Protein AF-0000000084805917 (afdb_homodimer)

Organism: Rhodopseudomonas palustris (strain HaA2) (NCBI:txid316058)

Secondary structure (DSSP, 8-state):
-EEEEEEEEE-S--GGGG-HHHHHHHHHHHHHTTTPPEEEEEEEE-SSS-EEEEEEETTEEEEEEEEGGGTEEEEEEEE--TTS-HHHHHHHHHHHH-TTS-EEEEEEEEE-SS--/-EEEEEEEEE-S--GGGG-HHHHHHHHHHHHHTTTPPEEEEEEEE-SSS-EEEEEEETTEEEEEEEEGGGTEEEEEEEE--TTS-HHHHHHHHHHHH-TTS-EEEEEEEEE-SS--

InterPro domains:
  IPR003826 S-adenosylmethionine decarboxylase family, prokaryotic [PF02675] (5-110)
  IPR003826 S-adenosylmethionine decarboxylase family, prokaryotic [PTHR33866] (2-100)
  IPR016067 S-adenosylmethionine decarboxylase, core [SSF56276] (5-110)

Solvent-accessible surface area (backbone atoms only — not comparable to full-atom values): 12130 Å² total; per-residue (Å²): 88,81,35,59,36,37,41,30,42,36,22,53,31,46,79,51,63,70,35,63,69,57,44,50,49,34,51,51,53,16,41,46,74,55,70,53,48,77,75,48,71,51,75,45,76,45,86,94,64,30,35,39,38,38,40,35,32,80,43,49,35,36,39,39,38,32,40,62,95,32,21,25,36,40,41,36,41,37,53,76,45,85,87,44,54,64,66,54,32,52,50,42,34,34,58,68,40,19,66,86,33,56,74,49,75,46,80,41,79,42,78,54,45,58,60,135,89,78,34,59,36,38,41,29,43,35,21,52,31,45,79,51,64,71,35,64,70,57,44,51,50,35,49,50,52,17,41,47,73,55,67,51,48,77,76,48,71,51,75,46,77,44,87,94,63,31,35,38,40,38,40,36,33,80,41,50,36,38,38,39,38,34,39,63,95,31,22,25,36,40,41,37,43,37,53,73,46,87,86,44,55,64,65,55,31,52,49,42,34,34,57,68,42,19,65,86,33,55,73,49,76,44,79,42,80,41,79,53,45,58,60,135

Nearest PDB structures (foldseek):
  1tlu-assembly1_B  TM=8.844E-01  e=1.000E-10  Thermotoga maritima
  1tmi-assembly1_B  TM=8.854E-01  e=1.143E-09  Thermotoga maritima
  2iii-assembly1_A-2  TM=8.662E-01  e=5.915E-09  Aquifex aeolicus VF5
  4kr1-assembly1_A  TM=5.095E-01  e=7.693E-02  Saccharomyces cerevisiae S288C
  1cqn-assembly2_B  TM=3.617E-01  e=1.597E-01  Thermus thermophilus

Structure (mmCIF, N/CA/C/O backbone):
data_AF-0000000084805917-model_v1
#
loop_
_entity.id
_entity.type
_entity.pdbx_description
1 polymer 'S-adenosylmethionine decarboxylase-like'
#
loop_
_atom_site.group_PDB
_atom_site.id
_atom_site.type_symbol
_atom_site.label_atom_id
_atom_site.label_alt_id
_atom_site.label_comp_id
_atom_site.label_asym_id
_atom_site.label_entity_id
_atom_site.label_seq_id
_atom_site.pdbx_PDB_ins_code
_atom_site.Cartn_x
_atom_site.Cartn_y
_atom_site.Cartn_z
_atom_site.occupancy
_atom_site.B_iso_or_equiv
_atom_site.auth_seq_id
_atom_site.auth_comp_id
_atom_site.auth_asym_id
_atom_site.auth_atom_id
_atom_site.pdbx_PDB_model_num
ATOM 1 N N . MET A 1 1 ? -14.266 -9.016 -10.68 1 86.94 1 MET A N 1
ATOM 2 C CA . MET A 1 1 ? -14.734 -7.75 -10.117 1 86.94 1 MET A CA 1
ATOM 3 C C . MET A 1 1 ? -13.703 -6.645 -10.312 1 86.94 1 MET A C 1
ATOM 5 O O . MET A 1 1 ? -12.508 -6.922 -10.406 1 86.94 1 MET A O 1
ATOM 9 N N . LEU A 1 2 ? -14.188 -5.449 -10.406 1 90.69 2 LEU A N 1
ATOM 10 C CA . LEU A 1 2 ? -13.312 -4.289 -10.547 1 90.69 2 LEU A CA 1
ATOM 11 C C . LEU A 1 2 ? -13.297 -3.469 -9.258 1 90.69 2 LEU A C 1
ATOM 13 O O . LEU A 1 2 ? -14.352 -3.078 -8.75 1 90.69 2 LEU A O 1
ATOM 17 N N . MET A 1 3 ? -12.109 -3.34 -8.727 1 93.44 3 MET A N 1
ATOM 18 C CA . MET A 1 3 ? -11.945 -2.521 -7.531 1 93.44 3 MET A CA 1
ATOM 19 C C . MET A 1 3 ? -11.156 -1.251 -7.848 1 93.44 3 MET A C 1
ATOM 21 O O . MET A 1 3 ? -10.297 -1.251 -8.727 1 93.44 3 MET A O 1
ATOM 25 N N . THR A 1 4 ? -11.57 -0.223 -7.172 1 95.25 4 THR A N 1
ATOM 26 C CA . THR A 1 4 ? -10.797 1.008 -7.324 1 95.25 4 THR A CA 1
ATOM 27 C C . THR A 1 4 ? -9.742 1.123 -6.23 1 95.25 4 THR A C 1
ATOM 29 O O . THR A 1 4 ? -10.062 1.058 -5.043 1 95.25 4 THR A O 1
ATOM 32 N N . HIS A 1 5 ? -8.539 1.215 -6.602 1 98.19 5 HIS A N 1
ATOM 33 C CA . HIS A 1 5 ? -7.43 1.575 -5.727 1 98.19 5 HIS A CA 1
ATOM 34 C C . HIS A 1 5 ? -7.156 3.076 -5.773 1 98.19 5 HIS A C 1
ATOM 36 O O . HIS A 1 5 ? -6.68 3.594 -6.785 1 98.19 5 HIS A O 1
ATOM 42 N N . ALA A 1 6 ? -7.457 3.748 -4.691 1 98.44 6 ALA A N 1
ATOM 43 C CA . ALA A 1 6 ? -7.277 5.195 -4.656 1 98.44 6 ALA A CA 1
ATOM 44 C C . ALA A 1 6 ? -5.918 5.566 -4.078 1 98.44 6 ALA A C 1
ATOM 46 O O . ALA A 1 6 ? -5.566 5.137 -2.975 1 98.44 6 ALA A O 1
ATOM 47 N N . LEU A 1 7 ? -5.133 6.297 -4.797 1 98.75 7 LEU A N 1
ATOM 48 C CA . LEU A 1 7 ? -3.854 6.844 -4.355 1 98.75 7 LEU A CA 1
ATOM 49 C C . LEU A 1 7 ? -3.91 8.367 -4.277 1 98.75 7 LEU A C 1
ATOM 51 O O . LEU A 1 7 ? -4.07 9.039 -5.297 1 98.75 7 LEU A O 1
ATOM 55 N N . ALA A 1 8 ? -3.744 8.891 -3.084 1 98.75 8 ALA A N 1
ATOM 56 C CA . ALA A 1 8 ? -3.938 10.328 -2.914 1 98.75 8 ALA A CA 1
ATOM 57 C C . ALA A 1 8 ? -2.672 10.992 -2.379 1 98.75 8 ALA A C 1
ATOM 59 O O . ALA A 1 8 ? -1.941 10.406 -1.582 1 98.75 8 ALA A O 1
ATOM 60 N N . GLU A 1 9 ? -2.414 12.188 -2.844 1 98.69 9 GLU A N 1
ATOM 61 C CA . GLU A 1 9 ? -1.463 13.109 -2.238 1 98.69 9 GLU A CA 1
ATOM 62 C C . GLU A 1 9 ? -2.182 14.211 -1.458 1 98.69 9 GLU A C 1
ATOM 64 O O . GLU A 1 9 ? -3.025 14.922 -2.01 1 98.69 9 GLU A O 1
ATOM 69 N N . LEU A 1 10 ? -1.919 14.312 -0.199 1 98.75 10 LEU A N 1
ATOM 70 C CA . LEU A 1 10 ? -2.436 15.383 0.642 1 98.75 10 LEU A CA 1
ATOM 71 C C . LEU A 1 10 ? -1.337 16.375 0.988 1 98.75 10 LEU A C 1
ATOM 73 O O . LEU A 1 10 ? -0.318 16.016 1.576 1 98.75 10 LEU A O 1
ATOM 77 N N . TYR A 1 11 ? -1.565 17.594 0.677 1 98.44 11 TYR A N 1
ATOM 78 C CA . TYR A 1 11 ? -0.544 18.625 0.844 1 98.44 11 TYR A CA 1
ATOM 79 C C . TYR A 1 11 ? -0.887 19.547 2.006 1 98.44 11 TYR A C 1
ATOM 81 O O . TYR A 1 11 ? -2.023 19.562 2.486 1 98.44 11 TYR A O 1
ATOM 89 N N . ASP A 1 12 ? 0.123 20.297 2.441 1 98.25 12 ASP A N 1
ATOM 90 C CA . ASP A 1 12 ? 0.004 21.266 3.518 1 98.25 12 ASP A CA 1
ATOM 91 C C . ASP A 1 12 ? -0.557 20.625 4.785 1 98.25 12 ASP A C 1
ATOM 93 O O . ASP A 1 12 ? -1.477 21.172 5.406 1 98.25 12 ASP A O 1
ATOM 97 N N . CYS A 1 13 ? -0.045 19.5 5.062 1 98.38 13 CYS A N 1
ATOM 98 C CA . CYS A 1 13 ? -0.459 18.781 6.266 1 98.38 13 CYS A CA 1
ATOM 99 C C . CYS A 1 13 ? 0.072 19.484 7.516 1 98.38 13 CYS A C 1
ATOM 101 O O . CYS A 1 13 ? 1.095 20.156 7.465 1 98.38 13 CYS A O 1
ATOM 103 N N . LEU A 1 14 ? -0.623 19.281 8.578 1 98.19 14 LEU A N 1
ATOM 104 C CA . LEU A 1 14 ? -0.198 19.797 9.883 1 98.19 14 LEU A CA 1
ATOM 105 C C . LEU A 1 14 ? 0.986 19 10.422 1 98.19 14 LEU A C 1
ATOM 107 O O . LEU A 1 14 ? 1.232 17.875 9.984 1 98.19 14 LEU A O 1
ATOM 111 N N . PRO A 1 15 ? 1.713 19.516 11.438 1 97.44 15 PRO A N 1
ATOM 112 C CA . PRO A 1 15 ? 2.865 18.812 12.008 1 97.44 15 PRO A CA 1
ATOM 113 C C . PRO A 1 15 ? 2.488 17.469 12.617 1 97.44 15 PRO A C 1
ATOM 115 O O . PRO A 1 15 ? 3.363 16.625 12.867 1 97.44 15 PRO A O 1
ATOM 118 N N . VAL A 1 16 ? 1.295 17.188 12.719 1 97.38 16 VAL A N 1
ATOM 119 C CA . VAL A 1 16 ? 0.792 15.977 13.367 1 97.38 16 VAL A CA 1
ATOM 120 C C . VAL A 1 16 ? 1.145 14.758 12.523 1 97.38 16 VAL A C 1
ATOM 122 O O . VAL A 1 16 ? 1.182 13.633 13.031 1 97.38 16 VAL A O 1
ATOM 125 N N . ILE A 1 17 ? 1.514 14.953 11.266 1 97.81 17 ILE A N 1
ATOM 126 C CA . ILE A 1 17 ? 1.835 13.828 10.398 1 97.81 17 ILE A CA 1
ATOM 127 C C . ILE A 1 17 ? 3.16 13.203 10.836 1 97.81 17 ILE A C 1
ATOM 129 O O . ILE A 1 17 ? 3.539 12.133 10.352 1 97.81 17 ILE A O 1
ATOM 133 N N . GLU A 1 18 ? 3.807 13.828 11.828 1 97.06 18 GLU A N 1
ATOM 134 C CA . GLU A 1 18 ? 5.023 13.25 12.398 1 97.06 18 GLU A CA 1
ATOM 135 C C . GLU A 1 18 ? 4.727 12.5 13.688 1 97.06 18 GLU A C 1
ATOM 137 O O . GLU A 1 18 ? 5.613 11.859 14.258 1 97.06 18 GLU A O 1
ATOM 142 N N . ASP A 1 19 ? 3.586 12.609 14.141 1 97.56 19 ASP A N 1
ATOM 143 C CA . ASP A 1 19 ? 3.156 11.938 15.359 1 97.56 19 ASP A CA 1
ATOM 144 C C . ASP A 1 19 ? 2.49 10.602 15.047 1 97.56 19 ASP A C 1
ATOM 146 O O . ASP A 1 19 ? 1.335 10.562 14.617 1 97.56 19 ASP A O 1
ATOM 150 N N . GLU A 1 20 ? 3.174 9.531 15.273 1 97.44 20 GLU A N 1
ATOM 151 C CA . GLU A 1 20 ? 2.721 8.18 14.938 1 97.44 20 GLU A CA 1
ATOM 152 C C . GLU A 1 20 ? 1.346 7.898 15.531 1 97.44 20 GLU A C 1
ATOM 154 O O . GLU A 1 20 ? 0.439 7.445 14.828 1 97.44 20 GLU A O 1
ATOM 159 N N . ALA A 1 21 ? 1.232 8.1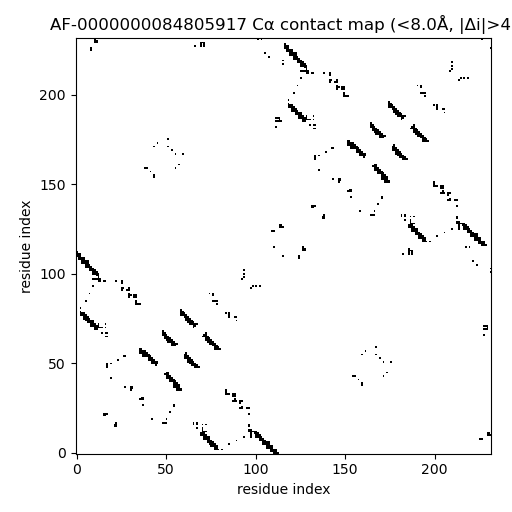8 16.828 1 97.31 21 ALA A N 1
ATOM 160 C CA . ALA A 1 21 ? -0.027 7.898 17.516 1 97.31 21 ALA A CA 1
ATOM 161 C C . ALA A 1 21 ? -1.179 8.68 16.891 1 97.31 21 ALA A C 1
ATOM 163 O O . ALA A 1 21 ? -2.27 8.141 16.688 1 97.31 21 ALA A O 1
ATOM 164 N N . ALA A 1 22 ? -0.916 9.938 16.578 1 97.19 22 ALA A N 1
ATOM 165 C CA . ALA A 1 22 ? -1.946 10.789 15.977 1 97.19 22 ALA A CA 1
ATOM 166 C C . ALA A 1 22 ? -2.328 10.281 14.586 1 97.19 22 ALA A C 1
ATOM 168 O O . ALA A 1 22 ? -3.508 10.266 14.227 1 97.19 22 ALA A O 1
ATOM 169 N N . LEU A 1 23 ? -1.382 9.945 13.805 1 97.44 23 LEU A N 1
ATOM 170 C CA . LEU A 1 23 ? -1.625 9.469 12.445 1 97.44 23 LEU A CA 1
ATOM 171 C C . LEU A 1 23 ? -2.398 8.156 12.461 1 97.44 23 LEU A C 1
ATOM 173 O O . LEU A 1 23 ? -3.322 7.965 11.664 1 97.44 23 LEU A O 1
ATOM 177 N N . VAL A 1 24 ? -2.023 7.25 13.352 1 97.88 24 VAL A N 1
ATOM 178 C CA . VAL A 1 24 ? -2.727 5.977 13.492 1 97.88 24 VAL A CA 1
ATOM 179 C C . VAL A 1 24 ? -4.18 6.23 13.891 1 97.88 24 VAL A C 1
ATOM 181 O O . VAL A 1 24 ? -5.098 5.617 13.344 1 97.88 24 VAL A O 1
ATOM 184 N N . ALA A 1 25 ? -4.332 7.117 14.797 1 98.06 25 ALA A N 1
ATOM 185 C CA . ALA A 1 25 ? -5.684 7.453 15.242 1 98.06 25 ALA A CA 1
ATOM 186 C C . ALA A 1 25 ? -6.516 8.008 14.094 1 98.06 25 ALA A C 1
ATOM 188 O O . ALA A 1 25 ? -7.688 7.648 13.938 1 98.06 25 ALA A O 1
ATOM 189 N N . ALA A 1 26 ? -5.926 8.875 13.297 1 98.19 26 ALA A N 1
ATOM 190 C CA . ALA A 1 26 ? -6.617 9.445 12.133 1 98.19 26 ALA A CA 1
ATOM 191 C C . ALA A 1 26 ? -7 8.359 11.141 1 98.19 26 ALA A C 1
ATOM 193 O O . ALA A 1 26 ? -8.125 8.344 10.625 1 98.19 26 ALA A O 1
ATOM 194 N N . ALA A 1 27 ? -6.098 7.48 10.867 1 98.38 27 ALA A N 1
ATOM 195 C CA . ALA A 1 27 ? -6.336 6.379 9.938 1 98.38 27 ALA A CA 1
ATOM 196 C C . ALA A 1 27 ? -7.445 5.465 10.445 1 98.38 27 ALA A C 1
ATOM 198 O O . ALA A 1 27 ? -8.344 5.082 9.688 1 98.38 27 ALA A O 1
ATOM 199 N N . ARG A 1 28 ? -7.367 5.121 11.742 1 98.5 28 ARG A N 1
ATOM 200 C CA . ARG A 1 28 ? -8.367 4.246 12.344 1 98.5 28 ARG A CA 1
ATOM 201 C C . ARG A 1 28 ? -9.758 4.867 12.266 1 98.5 28 ARG A C 1
ATOM 203 O O . ARG A 1 28 ? -10.727 4.203 11.883 1 98.5 28 ARG A O 1
ATOM 210 N N . ALA A 1 29 ? -9.812 6.121 12.641 1 98.38 29 ALA A N 1
ATOM 211 C CA . ALA A 1 29 ? -11.094 6.824 12.578 1 98.38 29 ALA A CA 1
ATOM 212 C C . ALA A 1 29 ? -11.648 6.836 11.164 1 98.38 29 ALA A C 1
ATOM 214 O O . ALA A 1 29 ? -12.852 6.641 10.953 1 98.38 29 ALA A O 1
ATOM 215 N N . ALA A 1 30 ? -10.805 7.047 10.18 1 98.5 30 ALA A N 1
ATOM 216 C CA . ALA A 1 30 ? -11.211 7.133 8.781 1 98.5 30 ALA A CA 1
ATOM 217 C C . ALA A 1 30 ? -11.805 5.812 8.297 1 98.5 30 ALA A C 1
ATOM 219 O O . ALA A 1 30 ? -12.891 5.789 7.715 1 98.5 30 ALA A O 1
ATOM 220 N N . VAL A 1 31 ? -11.148 4.707 8.602 1 98.12 31 VAL A N 1
ATOM 221 C CA . VAL A 1 31 ? -11.625 3.43 8.086 1 98.12 31 VAL A CA 1
ATOM 222 C C . VAL A 1 31 ? -12.859 2.98 8.867 1 98.12 31 VAL A C 1
ATOM 224 O O . VAL A 1 31 ? -13.75 2.336 8.312 1 98.12 31 VAL A O 1
ATOM 227 N N . GLN A 1 32 ? -12.938 3.314 10.125 1 97.19 32 GLN A N 1
ATOM 228 C CA . GLN A 1 32 ? -14.109 2.986 10.93 1 97.19 32 GLN A CA 1
ATOM 229 C C . GLN A 1 32 ? -15.344 3.738 10.43 1 97.19 32 GLN A C 1
ATOM 231 O O . GLN A 1 32 ? -16.453 3.229 10.508 1 97.19 32 GLN A O 1
ATOM 236 N N . SER A 1 33 ? -15.148 4.879 9.898 1 96.75 33 SER A N 1
ATOM 237 C CA . SER A 1 33 ? -16.25 5.695 9.398 1 96.75 33 SER A CA 1
ATOM 238 C C . SER A 1 33 ? -16.969 5 8.25 1 96.75 33 SER A C 1
ATOM 240 O O . SER A 1 33 ? -18.125 5.312 7.965 1 96.75 33 SER A O 1
ATOM 242 N N . VAL A 1 34 ? -16.297 4.09 7.555 1 96.88 34 VAL A N 1
ATOM 243 C CA . VAL A 1 34 ? -16.938 3.391 6.441 1 96.88 34 VAL A CA 1
ATOM 244 C C . VAL A 1 34 ? -17.266 1.961 6.855 1 96.88 34 VAL A C 1
ATOM 246 O O . VAL A 1 34 ? -17.641 1.139 6.016 1 96.88 34 VAL A O 1
ATOM 249 N N . GLY A 1 35 ? -17.047 1.612 8.109 1 96.38 35 GLY A N 1
ATOM 250 C CA . GLY A 1 35 ? -17.469 0.33 8.648 1 96.38 35 GLY A CA 1
ATOM 251 C C . GLY A 1 35 ? -16.438 -0.763 8.461 1 96.38 35 GLY A C 1
ATOM 252 O O . GLY A 1 35 ? -16.75 -1.949 8.578 1 96.38 35 GLY A O 1
ATOM 253 N N . ALA A 1 36 ? -15.234 -0.365 8.109 1 96.19 36 ALA A N 1
ATOM 254 C CA . ALA A 1 36 ? -14.188 -1.367 7.922 1 96.19 36 ALA A CA 1
ATOM 255 C C . ALA A 1 36 ? -13.742 -1.956 9.258 1 96.19 36 ALA A C 1
ATOM 257 O O . ALA A 1 36 ? -13.703 -1.254 10.266 1 96.19 36 ALA A O 1
ATOM 258 N N . THR A 1 37 ? -13.422 -3.23 9.273 1 95.69 37 THR A N 1
ATOM 259 C CA . THR A 1 37 ? -12.906 -3.908 10.461 1 95.69 37 THR A CA 1
ATOM 260 C C . THR A 1 37 ? -11.383 -3.949 10.438 1 95.69 37 THR A C 1
ATOM 262 O O . THR A 1 37 ? -10.781 -4.508 9.516 1 95.69 37 THR A O 1
ATOM 265 N N . ILE A 1 38 ? -10.805 -3.424 11.477 1 97.5 38 ILE A N 1
ATOM 266 C CA . ILE A 1 38 ? -9.352 -3.385 11.57 1 97.5 38 ILE A CA 1
ATOM 267 C C . ILE A 1 38 ? -8.828 -4.707 12.125 1 97.5 38 ILE A C 1
ATOM 269 O O . ILE A 1 38 ? -9.266 -5.156 13.188 1 97.5 38 ILE A O 1
ATOM 273 N N . ILE A 1 39 ? -7.945 -5.312 11.398 1 97.19 39 ILE A N 1
ATOM 274 C CA . ILE A 1 39 ? -7.328 -6.559 11.836 1 97.19 39 ILE A CA 1
ATOM 275 C C . ILE A 1 39 ? -6.027 -6.254 12.586 1 97.19 39 ILE A C 1
ATOM 277 O O . ILE A 1 39 ? -5.719 -6.898 13.586 1 97.19 39 ILE A O 1
ATOM 281 N N . GLY A 1 40 ? -5.266 -5.234 12.055 1 95.38 40 GLY A N 1
ATOM 282 C CA . GLY A 1 40 ? -3.996 -4.848 12.648 1 95.38 40 GLY A CA 1
ATOM 283 C C . GLY A 1 40 ? -3.34 -3.674 11.953 1 95.38 40 GLY A C 1
ATOM 284 O O . GLY A 1 40 ? -3.883 -3.143 10.977 1 95.38 40 GLY A O 1
ATOM 285 N N . SER A 1 41 ? -2.271 -3.215 12.547 1 96.31 41 SER A N 1
ATOM 286 C CA . SER A 1 41 ? -1.502 -2.127 11.953 1 96.31 41 SER A CA 1
ATOM 287 C C . SER A 1 41 ? -0.01 -2.295 12.219 1 96.31 41 SER A C 1
ATOM 289 O O . SER A 1 41 ? 0.383 -2.979 13.164 1 96.31 41 SER A O 1
ATOM 291 N N . TYR A 1 42 ? 0.761 -1.809 11.391 1 96.88 42 TYR A N 1
ATOM 292 C CA . TYR A 1 42 ? 2.213 -1.766 11.531 1 96.88 42 TYR A CA 1
ATOM 293 C C . TYR A 1 42 ? 2.768 -0.425 11.062 1 96.88 42 TYR A C 1
ATOM 295 O O . TYR A 1 42 ? 2.277 0.153 10.094 1 96.88 42 TYR A O 1
ATOM 303 N N . GLU A 1 43 ? 3.775 0.057 11.844 1 96.19 43 GLU A N 1
ATOM 304 C CA . GLU A 1 43 ? 4.344 1.372 11.562 1 96.19 43 GLU A CA 1
ATOM 305 C C . GLU A 1 43 ? 5.867 1.312 11.492 1 96.19 43 GLU A C 1
ATOM 307 O O . GLU A 1 43 ? 6.5 0.59 12.266 1 96.19 43 GLU A O 1
ATOM 312 N N . VAL A 1 44 ? 6.383 2.01 10.625 1 96.62 44 VAL A N 1
ATOM 313 C CA . VAL A 1 44 ? 7.824 2.215 10.531 1 96.62 44 VAL A CA 1
ATOM 314 C C . VAL A 1 44 ? 8.141 3.709 10.562 1 96.62 44 VAL A C 1
ATOM 316 O O . VAL A 1 44 ? 7.523 4.496 9.836 1 96.62 44 VAL A O 1
ATOM 319 N N . ARG A 1 45 ? 9.117 3.998 11.367 1 95.88 45 ARG A N 1
ATOM 320 C CA . ARG A 1 45 ? 9.625 5.363 11.422 1 95.88 45 ARG A CA 1
ATOM 321 C C . ARG A 1 45 ? 10.961 5.48 10.703 1 95.88 45 ARG A C 1
ATOM 323 O O . ARG A 1 45 ? 11.82 4.613 10.836 1 95.88 45 ARG A O 1
ATOM 330 N N . TYR A 1 46 ? 10.992 6.523 10.016 1 94.81 46 TYR A N 1
ATOM 331 C CA . TYR A 1 46 ? 12.234 6.766 9.305 1 94.81 46 TYR A CA 1
ATOM 332 C C . TYR A 1 46 ? 13.047 7.863 9.977 1 94.81 46 TYR A C 1
ATOM 334 O O . TYR A 1 46 ? 12.516 8.625 10.797 1 94.81 46 TYR A O 1
ATOM 342 N N . VAL A 1 47 ? 14.32 7.867 9.711 1 91.31 47 VAL A N 1
ATOM 343 C CA . VAL A 1 47 ? 15.242 8.875 10.211 1 91.31 47 VAL A CA 1
ATOM 344 C C . VAL A 1 47 ? 15.789 9.703 9.047 1 91.31 47 VAL A C 1
ATOM 346 O O . VAL A 1 47 ? 16.266 9.156 8.055 1 91.31 47 VAL A O 1
ATOM 349 N N . PRO A 1 48 ? 15.711 11.102 9.141 1 92.06 48 PRO A N 1
ATOM 350 C CA . PRO A 1 48 ? 15.406 11.922 10.312 1 92.06 48 PRO A CA 1
ATOM 351 C C . PRO A 1 48 ? 13.906 12.125 10.523 1 92.06 48 PRO A C 1
ATOM 353 O O . PRO A 1 48 ? 13.477 12.5 11.617 1 92.06 48 PRO A O 1
ATOM 356 N N . HIS A 1 49 ? 13.125 12.031 9.438 1 93.06 49 HIS A N 1
ATOM 357 C CA . HIS A 1 49 ? 11.68 12.195 9.547 1 93.06 49 HIS A CA 1
ATOM 358 C C . HIS A 1 49 ? 10.945 11.258 8.594 1 93.06 49 HIS A C 1
ATOM 360 O O . HIS A 1 49 ? 11.555 10.703 7.672 1 93.06 49 HIS A O 1
ATOM 366 N N . GLY A 1 50 ? 9.562 11.109 8.898 1 95.12 50 GLY A N 1
ATOM 367 C CA . GLY A 1 50 ? 8.734 10.297 8.023 1 95.12 50 GLY A CA 1
ATOM 368 C C . GLY A 1 50 ? 8.219 9.031 8.688 1 95.12 50 GLY A C 1
ATOM 369 O O . GLY A 1 50 ? 8.906 8.445 9.531 1 95.12 50 GLY A O 1
ATOM 370 N N . LEU A 1 51 ? 7.145 8.648 8.336 1 96.69 51 LEU A N 1
ATOM 371 C CA . LEU A 1 51 ? 6.449 7.461 8.828 1 96.69 51 LEU A CA 1
ATOM 372 C C . LEU A 1 51 ? 5.734 6.738 7.695 1 96.69 51 LEU A C 1
ATOM 374 O O . LEU A 1 51 ? 5.191 7.375 6.789 1 96.69 51 LEU A O 1
ATOM 378 N N . THR A 1 52 ? 5.816 5.477 7.738 1 97.62 52 THR A N 1
ATOM 379 C CA . THR A 1 52 ? 4.879 4.668 6.969 1 97.62 52 THR A CA 1
ATOM 380 C C . THR A 1 52 ? 4.02 3.807 7.891 1 97.62 52 THR A C 1
ATOM 382 O O . THR A 1 52 ? 4.547 3.129 8.781 1 97.62 52 THR A O 1
ATOM 385 N N . ILE A 1 53 ? 2.736 3.898 7.695 1 97.81 53 ILE A N 1
ATOM 386 C CA . ILE A 1 53 ? 1.783 3.123 8.484 1 97.81 53 ILE A CA 1
ATOM 387 C C . ILE A 1 53 ? 0.904 2.289 7.555 1 97.81 53 ILE A C 1
ATOM 389 O O . ILE A 1 53 ? 0.361 2.805 6.574 1 97.81 53 ILE A O 1
ATOM 393 N N . ALA A 1 54 ? 0.777 1.049 7.848 1 98.19 54 ALA A N 1
ATOM 394 C CA . ALA A 1 54 ? -0.191 0.196 7.164 1 98.19 54 ALA A CA 1
ATOM 395 C C . ALA A 1 54 ? -1.276 -0.283 8.125 1 98.19 54 ALA A C 1
ATOM 397 O O . ALA A 1 54 ? -0.975 -0.789 9.211 1 98.19 54 ALA A O 1
ATOM 398 N N . LEU A 1 55 ? -2.453 -0.055 7.777 1 98.25 55 LEU A N 1
ATOM 399 C CA . LEU A 1 55 ? -3.592 -0.663 8.461 1 98.25 55 LEU A CA 1
ATOM 400 C C . LEU A 1 55 ? -4.168 -1.812 7.637 1 98.25 55 LEU A C 1
ATOM 402 O O . LEU A 1 55 ? -4.496 -1.637 6.461 1 98.25 55 LEU A O 1
ATOM 406 N N . PHE A 1 56 ? -4.238 -2.928 8.25 1 97.94 56 PHE A N 1
ATOM 407 C CA . PHE A 1 56 ? -4.812 -4.109 7.613 1 97.94 56 PHE A CA 1
ATOM 408 C C . PHE A 1 56 ? -6.266 -4.301 8.039 1 97.94 56 PHE A C 1
ATOM 410 O O . PHE A 1 56 ? -6.566 -4.32 9.234 1 97.94 56 PHE A O 1
ATOM 417 N N . LEU A 1 57 ? -7.094 -4.477 7.035 1 97.38 57 LEU A N 1
ATOM 418 C CA . LEU A 1 57 ? -8.539 -4.562 7.246 1 97.38 57 LEU A CA 1
ATOM 419 C C . LEU A 1 57 ? -9.078 -5.906 6.773 1 97.38 57 LEU A C 1
ATOM 421 O O . LEU A 1 57 ? -8.414 -6.609 6.004 1 97.38 57 LEU A O 1
ATOM 425 N N . ALA A 1 58 ? -10.289 -6.262 7.273 1 94.06 58 ALA A N 1
ATOM 426 C CA . ALA A 1 58 ? -10.984 -7.398 6.676 1 94.06 58 ALA A CA 1
ATOM 427 C C . ALA A 1 58 ? -11.25 -7.164 5.191 1 94.06 58 ALA A C 1
ATOM 429 O O . ALA A 1 58 ? -11.273 -8.109 4.402 1 94.06 58 ALA A O 1
ATOM 430 N N . GLU A 1 59 ? -11.336 -5.871 4.785 1 89.56 59 GLU A N 1
ATOM 431 C CA . GLU A 1 59 ? -11.617 -5.453 3.414 1 89.56 59 GLU A CA 1
ATOM 432 C C . GLU A 1 59 ? -10.359 -4.902 2.74 1 89.56 59 GLU A C 1
ATOM 434 O O . GLU A 1 59 ? -10.422 -3.91 2.012 1 89.56 59 GLU A O 1
ATOM 439 N N . SER A 1 60 ? -9.281 -5.457 3.051 1 94.19 60 SER A N 1
ATOM 440 C CA . SER A 1 60 ? -7.996 -5.23 2.404 1 94.19 60 SER A CA 1
ATOM 441 C C . SER A 1 60 ? -7.082 -4.375 3.275 1 94.19 60 SER A C 1
ATOM 443 O O . SER A 1 60 ? -6.617 -4.824 4.324 1 94.19 60 SER A O 1
ATOM 445 N N . HIS A 1 61 ? -6.816 -3.01 2.824 1 97.88 61 HIS A N 1
ATOM 446 C CA . HIS A 1 61 ? -5.824 -2.273 3.6 1 97.88 61 HIS A CA 1
ATOM 447 C C . HIS A 1 61 ? -5.762 -0.812 3.17 1 97.88 61 HIS A C 1
ATOM 449 O O . HIS A 1 61 ? -6.297 -0.446 2.121 1 97.88 61 HIS A O 1
ATOM 455 N N . ILE A 1 62 ? -5.141 0.017 3.99 1 98.56 62 ILE A N 1
ATOM 456 C CA . ILE A 1 62 ? -4.711 1.358 3.607 1 98.56 62 ILE A CA 1
ATOM 457 C C . ILE A 1 62 ? -3.271 1.587 4.059 1 98.56 62 ILE A C 1
ATOM 459 O O . ILE A 1 62 ? -2.816 0.983 5.035 1 98.56 62 ILE A O 1
ATOM 463 N N . VAL A 1 63 ? -2.537 2.404 3.383 1 98.62 63 VAL A N 1
ATOM 464 C CA . VAL A 1 63 ? -1.162 2.75 3.721 1 98.62 63 VAL A CA 1
ATOM 465 C C . VAL A 1 63 ? -0.997 4.27 3.721 1 98.62 63 VAL A C 1
ATOM 467 O O . VAL A 1 63 ? -1.486 4.953 2.82 1 98.62 63 VAL A O 1
ATOM 470 N N . LEU A 1 64 ? -0.411 4.805 4.742 1 98.62 64 LEU A N 1
ATOM 471 C CA . LEU A 1 64 ? -0.036 6.211 4.852 1 98.62 64 LEU A CA 1
ATOM 472 C C . LEU A 1 64 ? 1.48 6.367 4.867 1 98.62 64 LEU A C 1
ATOM 474 O O . LEU A 1 64 ? 2.176 5.672 5.605 1 98.62 64 LEU A O 1
ATOM 478 N N . THR A 1 65 ? 2 7.223 4.098 1 98.25 65 THR A N 1
ATOM 479 C CA . THR A 1 65 ? 3.42 7.559 4.07 1 98.25 65 THR A CA 1
ATOM 480 C C . THR A 1 65 ? 3.617 9.07 4.148 1 98.25 65 THR A C 1
ATOM 482 O O . THR A 1 65 ? 3.055 9.82 3.344 1 98.25 65 THR A O 1
ATOM 485 N N . THR A 1 66 ? 4.441 9.508 5.066 1 98.06 66 THR A N 1
ATOM 486 C CA . THR A 1 66 ? 4.547 10.945 5.266 1 98.06 66 THR A CA 1
ATOM 487 C C . THR A 1 66 ? 5.918 11.461 4.84 1 98.06 66 THR A C 1
ATOM 489 O O . THR A 1 66 ? 6.914 10.742 4.949 1 98.06 66 THR A O 1
ATOM 492 N N . TRP A 1 67 ? 5.961 12.609 4.297 1 96.69 67 TRP A N 1
ATOM 493 C CA . TRP A 1 67 ? 7.133 13.453 4.066 1 96.69 67 TRP A CA 1
ATOM 494 C C . TRP A 1 67 ? 6.988 14.789 4.781 1 96.69 67 TRP A C 1
ATOM 496 O O . TRP A 1 67 ? 6.703 15.812 4.148 1 96.69 67 TRP A O 1
ATOM 506 N N . PRO A 1 68 ? 7.324 14.766 6.074 1 97.06 68 PRO A N 1
ATOM 507 C CA . PRO A 1 68 ? 7.074 15.961 6.883 1 97.06 68 PRO A CA 1
ATOM 508 C C . PRO A 1 68 ? 7.805 17.188 6.352 1 97.06 68 PRO A C 1
ATOM 510 O O . PRO A 1 68 ? 7.305 18.312 6.48 1 97.06 68 PRO A O 1
ATOM 513 N N . GLU A 1 69 ? 8.953 17.047 5.734 1 95.69 69 GLU A N 1
ATOM 514 C CA . GLU A 1 69 ? 9.727 18.172 5.199 1 95.69 69 GLU A CA 1
ATOM 515 C C . GLU A 1 69 ? 8.953 18.891 4.094 1 95.69 69 GLU A C 1
ATOM 517 O O . GLU A 1 69 ? 9.25 20.047 3.771 1 95.69 69 GLU A O 1
ATOM 522 N N . TYR A 1 70 ? 8.016 18.234 3.514 1 96.81 70 TYR A N 1
ATOM 523 C CA . TYR A 1 70 ? 7.199 18.828 2.463 1 96.81 70 TYR A CA 1
ATOM 524 C C . TYR A 1 70 ? 5.758 19.031 2.93 1 96.81 70 TYR A C 1
ATOM 526 O O . TYR A 1 70 ? 4.883 19.375 2.137 1 96.81 70 TYR A O 1
ATOM 534 N N . ARG A 1 71 ? 5.508 18.609 4.238 1 97.94 71 ARG A N 1
ATOM 535 C CA . ARG A 1 71 ? 4.141 18.625 4.758 1 97.94 71 ARG A CA 1
ATOM 536 C C . ARG A 1 71 ? 3.205 17.844 3.846 1 97.94 71 ARG A C 1
ATOM 538 O O . ARG A 1 71 ? 2.125 18.328 3.492 1 97.94 71 ARG A O 1
ATOM 545 N N . LEU A 1 72 ? 3.676 16.672 3.445 1 98.19 72 LEU A N 1
ATOM 546 C CA . LEU A 1 72 ? 3.023 15.828 2.457 1 98.19 72 LEU A CA 1
ATOM 547 C C . LEU A 1 72 ? 2.686 14.461 3.053 1 98.19 72 LEU A C 1
ATOM 549 O O . LEU A 1 72 ? 3.5 13.875 3.768 1 98.19 72 LEU A O 1
ATOM 553 N N . LEU A 1 73 ? 1.512 13.953 2.762 1 98.5 73 LEU A N 1
ATOM 554 C CA . LEU A 1 73 ? 1.068 12.609 3.111 1 98.5 73 LEU A CA 1
ATOM 555 C C . LEU A 1 73 ? 0.528 11.875 1.887 1 98.5 73 LEU A C 1
ATOM 557 O O . LEU A 1 73 ? -0.351 12.391 1.19 1 98.5 73 LEU A O 1
ATOM 561 N N . LEU A 1 74 ? 1.153 10.773 1.541 1 98.62 74 LEU A N 1
ATOM 562 C CA . LEU A 1 74 ? 0.562 9.852 0.581 1 98.62 74 LEU A CA 1
ATOM 563 C C . LEU A 1 74 ? -0.399 8.891 1.271 1 98.62 74 LEU A C 1
ATOM 565 O O . LEU A 1 74 ? -0.063 8.305 2.305 1 98.62 74 LEU A O 1
ATOM 569 N N . LEU A 1 75 ? -1.602 8.75 0.735 1 98.75 75 LEU A N 1
ATOM 570 C CA . LEU A 1 75 ? -2.625 7.855 1.27 1 98.75 75 LEU A CA 1
ATOM 571 C C . LEU A 1 75 ? -3.121 6.895 0.195 1 98.75 75 LEU A C 1
ATOM 573 O O . LEU A 1 75 ? -3.68 7.32 -0.817 1 98.75 75 LEU A O 1
ATOM 577 N N . ASP A 1 76 ? -2.893 5.621 0.371 1 98.75 76 ASP A N 1
ATOM 578 C CA . ASP A 1 76 ? -3.352 4.551 -0.51 1 98.75 76 ASP A CA 1
ATOM 579 C C . ASP A 1 76 ? -4.5 3.773 0.125 1 98.75 76 ASP A C 1
ATOM 581 O O . ASP A 1 76 ? -4.355 3.227 1.221 1 98.75 76 ASP A O 1
ATOM 585 N N . VAL A 1 77 ? -5.586 3.682 -0.582 1 98.56 77 VAL A N 1
ATOM 586 C CA . VAL A 1 77 ? -6.773 3.037 -0.032 1 98.56 77 VAL A CA 1
ATOM 587 C C . VAL A 1 77 ? -7.281 1.97 -1.001 1 98.56 77 VAL A C 1
ATOM 589 O O . VAL A 1 77 ? -7.668 2.281 -2.129 1 98.56 77 VAL A O 1
ATOM 592 N N . LEU A 1 78 ? -7.273 0.763 -0.588 1 97.69 78 LEU A N 1
ATOM 593 C CA . LEU A 1 78 ? -7.898 -0.354 -1.289 1 97.69 78 LEU A CA 1
ATOM 594 C C . LEU A 1 78 ? -8.938 -1.036 -0.406 1 97.69 78 LEU A C 1
ATOM 596 O O . LEU A 1 78 ? -8.594 -1.637 0.614 1 97.69 78 LEU A O 1
ATOM 600 N N . LEU A 1 79 ? -10.125 -0.916 -0.773 1 94.81 79 LEU A N 1
ATOM 601 C CA . LEU A 1 79 ? -11.242 -1.564 -0.092 1 94.81 79 LEU A CA 1
ATOM 602 C C . LEU A 1 79 ? -11.945 -2.549 -1.02 1 94.81 79 LEU A C 1
ATOM 604 O O . LEU A 1 79 ? -12.336 -2.189 -2.131 1 94.81 79 LEU A O 1
ATOM 608 N N . CYS A 1 80 ? -12.148 -3.691 -0.668 1 89.06 80 CYS A N 1
ATOM 609 C CA . CYS A 1 80 ? -12.688 -4.707 -1.563 1 89.06 80 CYS A CA 1
ATOM 610 C C . CYS A 1 80 ? -14.203 -4.812 -1.42 1 89.06 80 CYS A C 1
ATOM 612 O O . CYS A 1 80 ? -14.852 -5.566 -2.152 1 89.06 80 CYS A O 1
ATOM 614 N N . ASN A 1 81 ? -14.766 -4.086 -0.504 1 89.06 81 ASN A N 1
ATOM 615 C CA . ASN A 1 81 ? -16.219 -4.012 -0.369 1 89.06 81 ASN A CA 1
ATOM 616 C C . ASN A 1 81 ? -16.797 -2.811 -1.116 1 89.06 81 ASN A C 1
ATOM 618 O O . ASN A 1 81 ? -16.547 -1.664 -0.736 1 89.06 81 ASN A O 1
ATOM 622 N N . PRO A 1 82 ? -17.578 -3.068 -2.084 1 86.19 82 PRO A N 1
ATOM 623 C CA . PRO A 1 82 ? -18.078 -1.983 -2.932 1 86.19 82 PRO A CA 1
ATOM 624 C C . PRO A 1 82 ? -19 -1.03 -2.18 1 86.19 82 PRO A C 1
ATOM 626 O O . PRO A 1 82 ? -19.281 0.073 -2.658 1 86.19 82 PRO A O 1
ATOM 629 N N . GLU A 1 83 ? -19.484 -1.427 -1.076 1 90 83 GLU A N 1
ATOM 630 C CA . GLU A 1 83 ? -20.375 -0.576 -0.293 1 90 83 GLU A CA 1
ATOM 631 C C . GLU A 1 83 ? -19.594 0.479 0.482 1 90 83 GLU A C 1
ATOM 633 O O . GLU A 1 83 ? -20.172 1.455 0.969 1 90 83 GLU A O 1
ATOM 638 N N . MET A 1 84 ? -18.375 0.208 0.577 1 91.81 84 MET A N 1
ATOM 639 C CA . MET A 1 84 ? -17.531 1.158 1.301 1 91.81 84 MET A CA 1
ATOM 640 C C . MET A 1 84 ? -17.016 2.252 0.37 1 91.81 84 MET A C 1
ATOM 642 O O . MET A 1 84 ? -16.453 1.959 -0.683 1 91.81 84 MET A O 1
ATOM 646 N N . ASP A 1 85 ? -17.188 3.482 0.809 1 95.31 85 ASP A N 1
ATOM 647 C CA . ASP A 1 85 ? -16.797 4.641 0.01 1 95.31 85 ASP A CA 1
ATOM 648 C C . ASP A 1 85 ? -15.398 5.113 0.379 1 95.31 85 ASP A C 1
ATOM 650 O O . ASP A 1 85 ? -15.219 5.832 1.364 1 95.31 85 ASP A O 1
ATOM 654 N N . PHE A 1 86 ? -14.461 4.816 -0.466 1 96.75 86 PHE A N 1
ATOM 655 C CA . PHE A 1 86 ? -13.086 5.195 -0.165 1 96.75 86 PHE A CA 1
ATOM 656 C C . PHE A 1 86 ? -12.945 6.711 -0.105 1 96.75 86 PHE A C 1
ATOM 658 O O . PHE A 1 86 ? -12.031 7.227 0.542 1 96.75 86 PHE A O 1
ATOM 665 N N . ASN A 1 87 ? -13.836 7.488 -0.788 1 97.62 87 ASN A N 1
ATOM 666 C CA . ASN A 1 87 ? -13.781 8.945 -0.715 1 97.62 87 ASN A CA 1
ATOM 667 C C . ASN A 1 87 ? -13.977 9.445 0.714 1 97.62 87 ASN A C 1
ATOM 669 O O . ASN A 1 87 ? -13.398 10.461 1.105 1 97.62 87 ASN A O 1
ATOM 673 N N . ARG A 1 88 ? -14.773 8.742 1.375 1 98.06 88 ARG A N 1
ATOM 674 C CA . ARG A 1 88 ? -15 9.117 2.766 1 98.06 88 ARG A CA 1
ATOM 675 C C . ARG A 1 88 ? -13.734 8.914 3.6 1 98.06 88 ARG A C 1
ATOM 677 O O . ARG A 1 88 ? -13.43 9.727 4.477 1 98.06 88 ARG A O 1
ATOM 684 N N . VAL A 1 89 ? -13.023 7.801 3.391 1 98.56 89 VAL A N 1
ATOM 685 C CA . VAL A 1 89 ? -11.758 7.547 4.082 1 98.56 89 VAL A CA 1
ATOM 686 C C . VAL A 1 89 ? -10.773 8.672 3.783 1 98.56 89 VAL A C 1
ATOM 688 O O . VAL A 1 89 ? -10.164 9.234 4.699 1 98.56 89 VAL A O 1
ATOM 691 N N . LEU A 1 90 ? -10.688 9.039 2.488 1 98.69 90 LEU A N 1
ATOM 692 C CA . LEU A 1 90 ? -9.797 10.117 2.076 1 98.69 90 LEU A CA 1
ATOM 693 C C . LEU A 1 90 ? -10.172 11.43 2.764 1 98.69 90 LEU A C 1
ATOM 695 O O . LEU A 1 90 ? -9.305 12.117 3.301 1 98.69 90 LEU A O 1
ATOM 699 N N . ALA A 1 91 ? -11.398 11.719 2.777 1 98.44 91 ALA A N 1
ATOM 700 C CA . ALA A 1 91 ? -11.898 12.977 3.336 1 98.44 91 ALA A CA 1
ATOM 701 C C . ALA A 1 91 ? -11.641 13.047 4.836 1 98.44 91 ALA A C 1
ATOM 703 O O . ALA A 1 91 ? -11.266 14.102 5.359 1 98.44 91 ALA A O 1
ATOM 704 N N . GLU A 1 92 ? -11.859 11.945 5.488 1 98.62 92 GLU A N 1
ATOM 705 C CA . GLU A 1 92 ? -11.68 11.914 6.938 1 98.62 92 GLU A CA 1
ATOM 706 C C . GLU A 1 92 ? -10.211 12.102 7.32 1 98.62 92 GLU A C 1
ATOM 708 O O . GLU A 1 92 ? -9.898 12.82 8.266 1 98.62 92 GLU A O 1
ATOM 713 N N . VAL A 1 93 ? -9.32 11.43 6.629 1 98.75 93 VAL A N 1
ATOM 714 C CA . VAL A 1 93 ? -7.902 11.609 6.902 1 98.75 93 VAL A CA 1
ATOM 715 C C . VAL A 1 93 ? -7.5 13.055 6.621 1 98.75 93 VAL A C 1
ATOM 717 O O . VAL A 1 93 ? -6.828 13.695 7.438 1 98.75 93 VAL A O 1
ATOM 720 N N . LYS A 1 94 ? -7.938 13.562 5.465 1 98.69 94 LYS A N 1
ATOM 721 C CA . LYS A 1 94 ? -7.605 14.938 5.121 1 98.69 94 LYS A CA 1
ATOM 722 C C . LYS A 1 94 ? -8.07 15.906 6.207 1 98.69 94 LYS A C 1
ATOM 724 O O . LYS A 1 94 ? -7.312 16.781 6.625 1 98.69 94 LYS A O 1
ATOM 729 N N . ARG A 1 95 ? -9.258 15.734 6.633 1 98.31 95 ARG A N 1
ATOM 730 C CA . ARG A 1 95 ? -9.828 16.625 7.645 1 98.31 95 ARG A CA 1
ATOM 731 C C . ARG A 1 95 ? -9 16.594 8.922 1 98.31 95 ARG A C 1
ATOM 733 O O . ARG A 1 95 ? -8.836 17.625 9.578 1 98.31 95 ARG A O 1
ATOM 740 N N . SER A 1 96 ? -8.438 15.477 9.211 1 98.19 96 SER A N 1
ATOM 741 C CA . SER A 1 96 ? -7.738 15.281 10.477 1 98.19 96 SER A CA 1
ATOM 742 C C . SER A 1 96 ? -6.32 15.836 10.414 1 98.19 96 SER A C 1
ATOM 744 O O . SER A 1 96 ? -5.828 16.406 11.391 1 98.19 96 SER A O 1
ATOM 746 N N . VAL A 1 97 ? -5.648 15.703 9.258 1 98 97 VAL A N 1
ATOM 747 C CA . VAL A 1 97 ? -4.211 15.945 9.336 1 98 97 VAL A CA 1
ATOM 748 C C . VAL A 1 97 ? -3.807 16.984 8.305 1 98 97 VAL A C 1
ATOM 750 O O . VAL A 1 97 ? -2.711 17.547 8.375 1 98 97 VAL A O 1
ATOM 753 N N . CYS A 1 98 ? -4.668 17.281 7.328 1 98 98 CYS A N 1
ATOM 754 C CA . CYS A 1 98 ? -4.402 18.297 6.305 1 98 98 CYS A CA 1
ATOM 755 C C . CYS A 1 98 ? -5.652 19.109 6.004 1 98 98 CYS A C 1
ATOM 757 O O . CYS A 1 98 ? -6.043 19.25 4.844 1 98 98 CYS A O 1
ATOM 759 N N . PRO A 1 99 ? -6.238 19.734 6.949 1 98 99 PRO A N 1
ATOM 760 C CA . PRO A 1 99 ? -7.57 20.312 6.77 1 98 99 PRO A CA 1
ATOM 761 C C . PRO A 1 99 ? -7.594 21.422 5.711 1 98 99 PRO A C 1
ATOM 763 O O . PRO A 1 99 ? -8.562 21.531 4.961 1 98 99 PRO A O 1
ATOM 766 N N . ASP A 1 100 ? -6.578 22.188 5.527 1 96 100 ASP A N 1
ATOM 767 C CA . ASP A 1 100 ? -6.586 23.328 4.621 1 96 100 ASP A CA 1
ATOM 768 C C . ASP A 1 100 ? -5.781 23.031 3.359 1 96 100 ASP A C 1
ATOM 770 O O . ASP A 1 100 ? -5.605 23.906 2.512 1 96 100 ASP A O 1
ATOM 774 N N . GLY A 1 101 ? -5.309 21.828 3.293 1 96.94 101 GLY A N 1
ATOM 775 C CA . GLY A 1 101 ? -4.426 21.516 2.186 1 96.94 101 GLY A CA 1
ATOM 776 C C . GLY A 1 101 ? -5.164 21.031 0.951 1 96.94 101 GLY A C 1
ATOM 777 O O . GLY A 1 101 ? -6.383 20.859 0.979 1 96.94 101 GLY A O 1
ATOM 778 N N . GLU A 1 102 ? -4.445 20.844 -0.102 1 97.31 102 GLU A N 1
ATOM 779 C CA . GLU A 1 102 ? -4.957 20.281 -1.35 1 97.31 102 GLU A CA 1
ATOM 780 C C . GLU A 1 102 ? -4.805 18.766 -1.382 1 97.31 102 GLU A C 1
ATOM 782 O O . GLU A 1 102 ? -3.939 18.203 -0.703 1 97.31 102 GLU A O 1
ATOM 787 N N . MET A 1 103 ? -5.645 18.156 -2.137 1 98.19 103 MET A N 1
ATOM 788 C CA . MET A 1 103 ? -5.57 16.703 -2.316 1 98.19 103 MET A CA 1
ATOM 789 C C . MET A 1 103 ? -5.688 16.328 -3.791 1 98.19 103 MET A C 1
ATOM 791 O O . MET A 1 103 ? -6.59 16.812 -4.488 1 98.19 103 MET A O 1
ATOM 795 N N . THR A 1 104 ? -4.766 15.586 -4.32 1 98.06 104 THR A N 1
ATOM 796 C CA . THR A 1 104 ? -4.82 14.961 -5.637 1 98.06 104 THR A CA 1
ATOM 797 C C . THR A 1 104 ? -5.055 13.453 -5.512 1 98.06 104 THR A C 1
ATOM 799 O O . THR A 1 104 ? -4.426 12.789 -4.68 1 98.06 104 THR A O 1
ATOM 802 N N . VAL A 1 105 ? -6.004 12.906 -6.336 1 98.44 105 VAL A N 1
ATOM 803 C CA . VAL A 1 105 ? -6.336 11.492 -6.207 1 98.44 105 VAL A CA 1
ATOM 804 C C . VAL A 1 105 ? -6.172 10.789 -7.555 1 98.44 105 VAL A C 1
ATOM 806 O O . VAL A 1 105 ? -6.652 11.281 -8.578 1 98.44 105 VAL A O 1
ATOM 809 N N . HIS A 1 106 ? -5.457 9.727 -7.56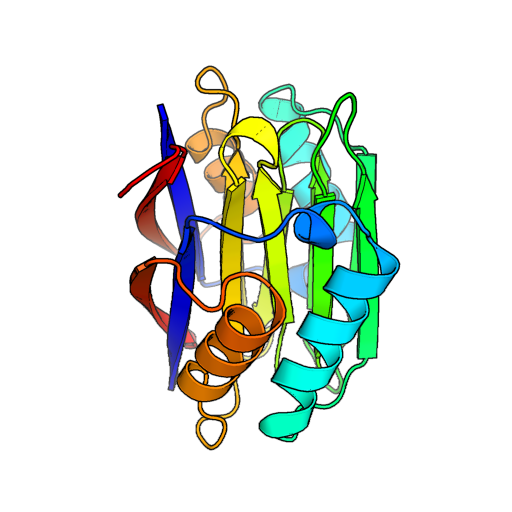2 1 98.44 106 HIS A N 1
ATOM 810 C CA . HIS A 1 106 ? -5.398 8.789 -8.68 1 98.44 106 HIS A CA 1
ATOM 811 C C . HIS A 1 106 ? -6.301 7.582 -8.43 1 98.44 106 HIS A C 1
ATOM 813 O O . HIS A 1 106 ? -6.203 6.934 -7.387 1 98.44 106 HIS A O 1
ATOM 819 N N . HIS A 1 107 ? -7.18 7.328 -9.414 1 97.88 107 HIS A N 1
ATOM 820 C CA . HIS A 1 107 ? -8.031 6.145 -9.352 1 97.88 107 HIS A CA 1
ATOM 821 C C . HIS A 1 107 ? -7.516 5.043 -10.266 1 97.88 107 HIS A C 1
ATOM 823 O O . HIS A 1 107 ? -7.523 5.188 -11.484 1 97.88 107 HIS A O 1
ATOM 829 N N . VAL A 1 108 ? -7.078 3.98 -9.68 1 97.94 108 VAL A N 1
ATOM 830 C CA . VAL A 1 108 ? -6.551 2.863 -10.461 1 97.94 108 VAL A CA 1
ATOM 831 C C . VAL A 1 108 ? -7.527 1.689 -10.398 1 97.94 108 VAL A C 1
ATOM 833 O O . VAL A 1 108 ? -7.766 1.126 -9.328 1 97.94 108 VAL A O 1
ATOM 836 N N . PRO A 1 109 ? -8.086 1.283 -11.531 1 96.19 109 PRO A N 1
ATOM 837 C CA . PRO A 1 109 ? -8.914 0.077 -11.523 1 96.19 109 PRO A CA 1
ATOM 838 C C . PRO A 1 109 ? -8.094 -1.201 -11.359 1 96.19 109 PRO A C 1
ATOM 840 O O . PRO A 1 109 ? -7.105 -1.401 -12.07 1 96.19 109 PRO A O 1
ATOM 843 N N . ARG A 1 110 ? -8.438 -1.995 -10.43 1 96.12 110 ARG A N 1
ATOM 844 C CA . ARG A 1 110 ? -7.824 -3.303 -10.227 1 96.12 110 ARG A CA 1
ATOM 845 C C . ARG A 1 110 ? -8.781 -4.426 -10.609 1 96.12 110 ARG A C 1
ATOM 847 O O . ARG A 1 110 ? -9.859 -4.555 -10.016 1 96.12 110 ARG A O 1
ATOM 854 N N . LYS A 1 111 ? -8.453 -5.184 -11.625 1 95.56 111 LYS A N 1
ATOM 855 C CA . LYS A 1 111 ? -9.297 -6.285 -12.07 1 95.56 111 LYS A CA 1
ATOM 856 C C . LYS A 1 111 ? -9.055 -7.539 -11.234 1 95.56 111 LYS A C 1
ATOM 858 O O . LYS A 1 111 ? -7.992 -8.148 -11.312 1 95.56 111 LYS A O 1
ATOM 863 N N . ILE A 1 112 ? -9.914 -7.891 -10.461 1 94.56 112 ILE A N 1
ATOM 864 C CA . ILE A 1 112 ? -9.859 -9.102 -9.648 1 94.56 112 ILE A CA 1
ATOM 865 C C . ILE A 1 112 ? -10.594 -10.234 -10.367 1 94.56 112 ILE A C 1
ATOM 867 O O . ILE A 1 112 ? -11.812 -10.359 -10.266 1 94.56 112 ILE A O 1
ATOM 871 N N . ALA A 1 113 ? -9.828 -11 -11.062 1 94.38 113 ALA A N 1
ATOM 872 C CA . ALA A 1 113 ? -10.352 -12.086 -11.883 1 94.38 113 ALA A CA 1
ATOM 873 C C . ALA A 1 113 ? -9.266 -13.117 -12.188 1 94.38 113 ALA A C 1
ATOM 875 O O . ALA A 1 113 ? -8.102 -12.914 -11.836 1 94.38 113 ALA A O 1
ATOM 876 N N . ALA A 1 114 ? -9.656 -14.219 -12.781 1 90.88 114 ALA A N 1
ATOM 877 C CA . ALA A 1 114 ? -8.734 -15.305 -13.125 1 90.88 114 ALA A CA 1
ATOM 878 C C . ALA A 1 114 ? -7.832 -14.906 -14.289 1 90.88 114 ALA A C 1
ATOM 880 O O . ALA A 1 114 ? -6.742 -15.461 -14.453 1 90.88 114 ALA A O 1
ATOM 881 N N . ARG A 1 115 ? -8.344 -13.977 -15.086 1 88.56 115 ARG A N 1
ATOM 882 C CA . ARG A 1 115 ? -7.586 -13.492 -16.234 1 88.56 115 ARG A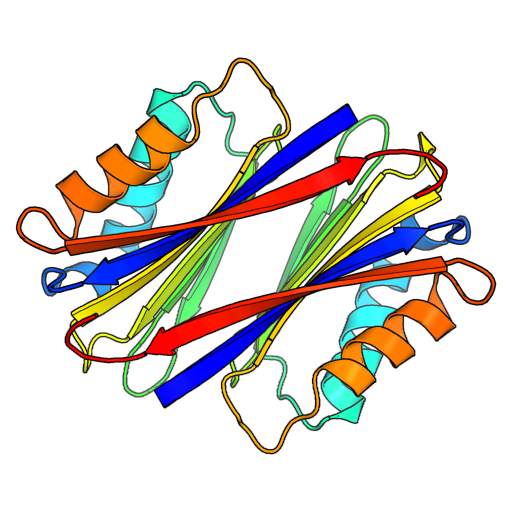 CA 1
ATOM 883 C C . ARG A 1 115 ? -7.758 -11.992 -16.406 1 88.56 115 ARG A C 1
ATOM 885 O O . ARG A 1 115 ? -8.742 -11.414 -15.938 1 88.56 115 ARG A O 1
ATOM 892 N N . PRO A 1 116 ? -6.789 -11.375 -17.109 1 86.88 116 PRO A N 1
ATOM 893 C CA . PRO A 1 116 ? -6.91 -9.922 -17.281 1 86.88 116 PRO A CA 1
ATOM 894 C C . PRO A 1 116 ? -8.195 -9.523 -18 1 86.88 116 PRO A C 1
ATOM 896 O O . PRO A 1 116 ? -8.719 -10.297 -18.797 1 86.88 116 PRO A O 1
ATOM 899 N N . MET B 1 1 ? 10.109 16 -6.242 1 86.94 1 MET B N 1
ATOM 900 C CA . MET B 1 1 ? 10.531 14.828 -6.996 1 86.94 1 MET B CA 1
ATOM 901 C C . MET B 1 1 ? 9.328 14 -7.438 1 86.94 1 MET B C 1
ATOM 903 O O . MET B 1 1 ? 8.281 14.023 -6.785 1 86.94 1 MET B O 1
ATOM 907 N N . LEU B 1 2 ? 9.484 13.344 -8.547 1 90.75 2 LEU B N 1
ATOM 908 C CA . LEU B 1 2 ? 8.438 12.469 -9.062 1 90.75 2 LEU B CA 1
ATOM 909 C C . LEU B 1 2 ? 8.812 11 -8.891 1 90.75 2 LEU B C 1
ATOM 911 O O . LEU B 1 2 ? 9.891 10.586 -9.32 1 90.75 2 LEU B O 1
ATOM 915 N N . MET B 1 3 ? 7.961 10.305 -8.172 1 93.5 3 MET B N 1
ATOM 916 C CA . MET B 1 3 ? 8.172 8.875 -7.98 1 93.5 3 MET B CA 1
ATOM 917 C C . MET B 1 3 ? 7.102 8.07 -8.711 1 93.5 3 MET B C 1
ATOM 919 O O . MET B 1 3 ? 5.965 8.523 -8.852 1 93.5 3 MET B O 1
ATOM 923 N N . THR B 1 4 ? 7.559 6.977 -9.227 1 95.25 4 THR B N 1
ATOM 924 C CA . THR B 1 4 ? 6.578 6.082 -9.844 1 95.25 4 THR B CA 1
ATOM 925 C C . THR B 1 4 ? 6.094 5.039 -8.836 1 95.25 4 THR B C 1
ATOM 927 O O . THR B 1 4 ? 6.902 4.316 -8.25 1 95.25 4 THR B O 1
ATOM 930 N N . HIS B 1 5 ? 4.859 5 -8.594 1 98.25 5 HIS B N 1
ATOM 931 C CA . HIS B 1 5 ? 4.188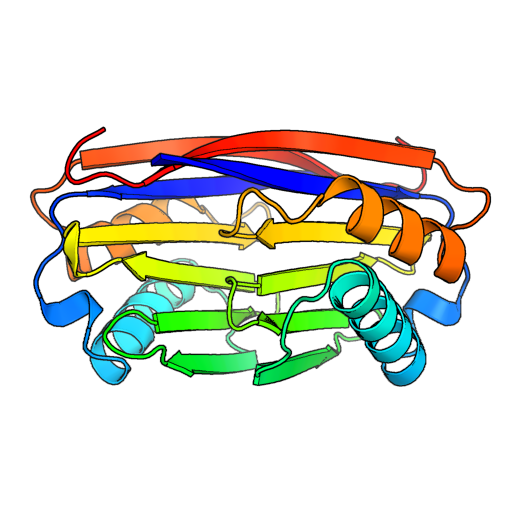 3.93 -7.863 1 98.25 5 HIS B CA 1
ATOM 932 C C . HIS B 1 5 ? 3.641 2.871 -8.82 1 98.25 5 HIS B C 1
ATOM 934 O O . HIS B 1 5 ? 2.686 3.127 -9.555 1 98.25 5 HIS B O 1
ATOM 940 N N . ALA B 1 6 ? 4.246 1.72 -8.805 1 98.38 6 ALA B N 1
ATOM 941 C CA . ALA B 1 6 ? 3.826 0.66 -9.719 1 98.38 6 ALA B CA 1
ATOM 942 C C . ALA B 1 6 ? 2.801 -0.258 -9.055 1 98.38 6 ALA B C 1
ATOM 944 O O . ALA B 1 6 ? 3.045 -0.798 -7.977 1 98.38 6 ALA B O 1
ATOM 945 N N . LEU B 1 7 ? 1.657 -0.415 -9.633 1 98.75 7 LEU B N 1
ATOM 946 C CA . LEU B 1 7 ? 0.613 -1.344 -9.219 1 98.75 7 LEU B CA 1
ATOM 947 C C . LEU B 1 7 ? 0.411 -2.439 -10.258 1 98.75 7 LEU B C 1
ATOM 949 O O . LEU B 1 7 ? -0.004 -2.164 -11.383 1 98.75 7 LEU B O 1
ATOM 953 N N . ALA B 1 8 ? 0.672 -3.666 -9.867 1 98.75 8 ALA B N 1
ATOM 954 C CA . ALA B 1 8 ? 0.643 -4.742 -10.852 1 98.75 8 ALA B CA 1
ATOM 955 C C . ALA B 1 8 ? -0.37 -5.816 -10.461 1 98.75 8 ALA B C 1
ATOM 957 O O . ALA B 1 8 ? -0.558 -6.102 -9.281 1 98.75 8 ALA B O 1
ATOM 958 N N . GLU B 1 9 ? -1.026 -6.371 -11.453 1 98.62 9 GLU B N 1
ATOM 959 C CA . GLU B 1 9 ? -1.781 -7.617 -11.336 1 98.62 9 GLU B CA 1
ATOM 960 C C . GLU B 1 9 ? -1.021 -8.781 -11.969 1 98.62 9 GLU B C 1
ATOM 962 O O . GLU B 1 9 ? -0.649 -8.727 -13.141 1 98.62 9 GLU B O 1
ATOM 967 N N . LEU B 1 10 ? -0.734 -9.789 -11.203 1 98.75 10 LEU B N 1
ATOM 968 C CA . LEU B 1 10 ? -0.12 -11.016 -11.688 1 98.75 10 LEU B CA 1
ATOM 969 C C . LEU B 1 10 ? -1.132 -12.156 -11.711 1 98.75 10 LEU B C 1
ATOM 971 O O . LEU B 1 10 ? -1.71 -12.5 -10.68 1 98.75 10 LEU B O 1
ATOM 975 N N . TYR B 1 11 ? -1.293 -12.75 -12.836 1 98.44 11 TYR B N 1
ATOM 976 C CA . TYR B 1 11 ? -2.316 -13.773 -13.016 1 98.44 11 TYR B CA 1
ATOM 977 C C . TYR B 1 11 ? -1.688 -15.156 -13.141 1 98.44 11 TYR B C 1
ATOM 979 O O . TYR B 1 11 ? -0.481 -15.273 -13.359 1 98.44 11 TYR B O 1
ATOM 987 N N . ASP B 1 12 ? -2.539 -16.156 -12.961 1 98.25 12 ASP B N 1
ATOM 988 C CA . ASP B 1 12 ? -2.154 -17.562 -13.078 1 98.25 12 ASP B CA 1
ATOM 989 C C . ASP B 1 12 ? -0.99 -17.891 -12.148 1 98.25 12 ASP B C 1
ATOM 991 O O . ASP B 1 12 ? -0.012 -18.516 -12.562 1 98.25 12 ASP B O 1
ATOM 995 N N . CYS B 1 13 ? -1.105 -17.406 -10.977 1 98.38 13 CYS B N 1
ATOM 996 C CA . CYS B 1 13 ? -0.083 -17.672 -9.977 1 98.38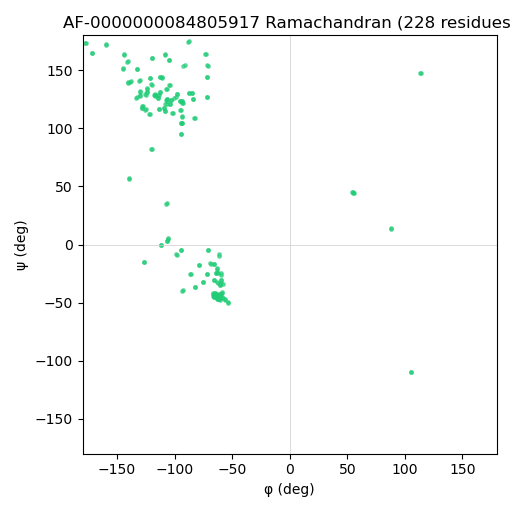 13 CYS B CA 1
ATOM 997 C C . CYS B 1 13 ? -0.14 -19.125 -9.508 1 98.38 13 CYS B C 1
ATOM 999 O O . CYS B 1 13 ? -1.192 -19.75 -9.57 1 98.38 13 CYS B O 1
ATOM 1001 N N . LEU B 1 14 ? 0.963 -19.578 -9.055 1 98.25 14 LEU B N 1
ATOM 1002 C CA . LEU B 1 14 ? 1.055 -20.922 -8.484 1 98.25 14 LEU B CA 1
ATOM 1003 C C . LEU B 1 14 ? 0.393 -20.969 -7.109 1 98.25 14 LEU B C 1
ATOM 1005 O O . LEU B 1 14 ? 0.199 -19.938 -6.469 1 98.25 14 LEU B O 1
ATOM 1009 N N . PRO B 1 15 ? 0.087 -22.172 -6.574 1 97.44 15 PRO B N 1
ATOM 1010 C CA . PRO B 1 15 ? -0.55 -22.312 -5.262 1 97.44 15 PRO B CA 1
ATOM 1011 C C . PRO B 1 15 ? 0.303 -21.734 -4.133 1 97.44 15 PRO B C 1
ATOM 1013 O O . PRO B 1 15 ? -0.201 -21.5 -3.031 1 97.44 15 PRO B O 1
ATOM 1016 N N . VAL B 1 16 ? 1.457 -21.391 -4.379 1 97.38 16 VAL B N 1
ATOM 1017 C CA . VAL B 1 16 ? 2.41 -20.906 -3.387 1 97.38 16 VAL B CA 1
ATOM 1018 C C . VAL B 1 16 ? 1.969 -19.547 -2.869 1 97.38 16 VAL B C 1
ATOM 1020 O O . VAL B 1 16 ? 2.361 -19.125 -1.776 1 97.38 16 VAL B O 1
ATOM 1023 N N . ILE B 1 17 ? 1.057 -18.875 -3.58 1 97.81 17 ILE B N 1
ATOM 1024 C CA . ILE B 1 17 ? 0.616 -17.547 -3.15 1 97.81 17 ILE B CA 1
ATOM 1025 C C . ILE B 1 17 ? -0.247 -17.672 -1.897 1 97.81 17 ILE B C 1
ATOM 1027 O O . ILE B 1 17 ? -0.586 -16.672 -1.267 1 97.81 17 ILE B O 1
ATOM 1031 N N . GLU B 1 18 ? -0.512 -18.922 -1.491 1 97.06 18 GLU B N 1
ATOM 1032 C CA . GLU B 1 18 ? -1.234 -19.156 -0.244 1 97.06 18 GLU B CA 1
ATOM 1033 C C . GLU B 1 18 ? -0.276 -19.469 0.898 1 97.06 18 GLU B C 1
ATOM 1035 O O . GLU B 1 18 ? -0.693 -19.578 2.053 1 97.06 18 GLU B O 1
ATOM 1040 N N . ASP B 1 19 ? 0.91 -19.656 0.594 1 97.56 19 ASP B N 1
ATOM 1041 C CA . ASP B 1 19 ? 1.942 -19.969 1.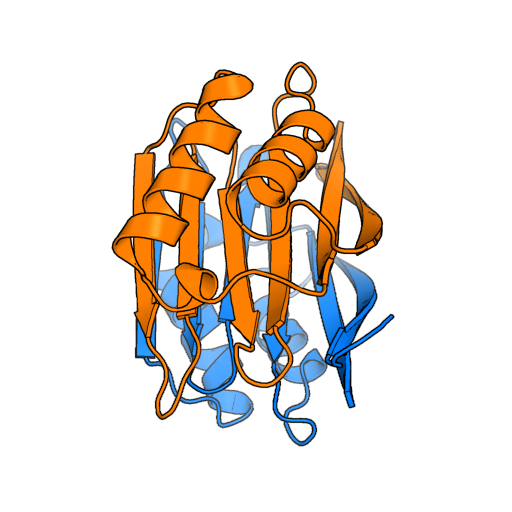58 1 97.56 19 ASP B CA 1
ATOM 1042 C C . ASP B 1 19 ? 2.65 -18.688 2.043 1 97.56 19 ASP B C 1
ATOM 1044 O O . ASP B 1 19 ? 3.498 -18.156 1.33 1 97.56 19 ASP B O 1
ATOM 1048 N N . GLU B 1 20 ? 2.352 -18.234 3.217 1 97.44 20 GLU B N 1
ATOM 1049 C CA . GLU B 1 20 ? 2.863 -16.984 3.76 1 97.44 20 GLU B CA 1
ATOM 1050 C C . GLU B 1 20 ? 4.387 -16.938 3.707 1 97.44 20 GLU B C 1
ATOM 1052 O O . GLU B 1 20 ? 4.969 -15.961 3.221 1 97.44 20 GLU B O 1
ATOM 1057 N N . ALA B 1 21 ? 4.996 -18.016 4.203 1 97.31 21 ALA B N 1
ATOM 1058 C CA . ALA B 1 21 ? 6.457 -18.062 4.25 1 97.31 21 ALA B CA 1
ATOM 1059 C C . ALA B 1 21 ? 7.051 -17.938 2.852 1 97.31 21 ALA B C 1
ATOM 1061 O O . ALA B 1 21 ? 8.031 -17.219 2.646 1 97.31 21 ALA B O 1
ATOM 1062 N N . ALA B 1 22 ? 6.449 -18.641 1.9 1 97.19 22 ALA B N 1
ATOM 1063 C CA . ALA B 1 22 ? 6.938 -18.609 0.524 1 97.19 22 ALA B CA 1
ATOM 1064 C C . ALA B 1 22 ? 6.77 -17.219 -0.088 1 97.19 22 ALA B C 1
ATOM 1066 O O . ALA B 1 22 ? 7.656 -16.734 -0.789 1 97.19 22 ALA B O 1
ATOM 1067 N N . LEU B 1 23 ? 5.656 -16.625 0.108 1 97.5 23 LEU B N 1
ATOM 1068 C CA . LEU B 1 23 ? 5.379 -15.305 -0.443 1 97.5 23 LEU B CA 1
ATOM 1069 C C . LEU B 1 23 ? 6.316 -14.258 0.149 1 97.5 23 LEU B C 1
ATOM 1071 O O . LEU B 1 23 ? 6.824 -13.398 -0.571 1 97.5 23 LEU B O 1
ATOM 1075 N N . VAL B 1 24 ? 6.543 -14.336 1.456 1 97.88 24 VAL B N 1
ATOM 1076 C CA . VAL B 1 24 ? 7.465 -13.414 2.119 1 97.88 24 VAL B CA 1
ATOM 1077 C C . VAL B 1 24 ? 8.867 -13.594 1.546 1 97.88 24 VAL B C 1
ATOM 1079 O O . VAL B 1 24 ? 9.555 -12.609 1.264 1 97.88 24 VAL B O 1
ATOM 1082 N N . ALA B 1 25 ? 9.227 -14.805 1.389 1 98.06 25 ALA B N 1
ATOM 1083 C CA . ALA B 1 25 ? 10.547 -15.094 0.827 1 98.06 25 ALA B CA 1
ATOM 1084 C C . ALA B 1 25 ? 10.68 -14.508 -0.577 1 98.06 25 ALA B C 1
ATOM 1086 O O . ALA B 1 25 ? 11.719 -13.93 -0.921 1 98.06 25 ALA B O 1
ATOM 1087 N N . ALA B 1 26 ? 9.656 -14.672 -1.395 1 98.19 26 ALA B N 1
ATOM 1088 C CA . ALA B 1 26 ? 9.656 -14.125 -2.75 1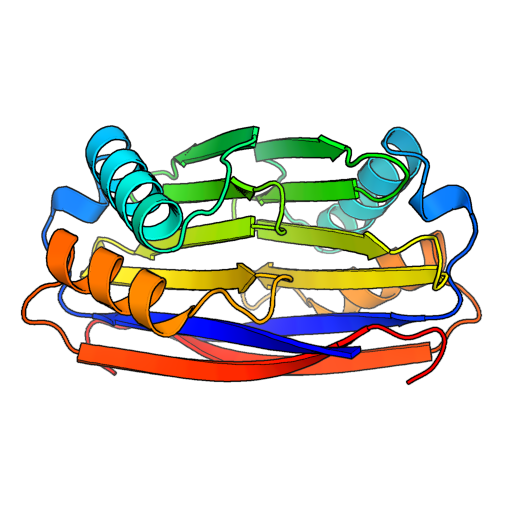 98.19 26 ALA B CA 1
ATOM 1089 C C . ALA B 1 26 ? 9.766 -12.602 -2.727 1 98.19 26 ALA B C 1
ATOM 1091 O O . ALA B 1 26 ? 10.539 -12.023 -3.494 1 98.19 26 ALA B O 1
ATOM 1092 N N . ALA B 1 27 ? 9.023 -11.984 -1.881 1 98.31 27 ALA B N 1
ATOM 1093 C CA . ALA B 1 27 ? 9.047 -10.531 -1.751 1 98.31 27 ALA B CA 1
ATOM 1094 C C . ALA B 1 27 ? 10.414 -10.039 -1.299 1 98.31 27 ALA B C 1
ATOM 1096 O O . ALA B 1 27 ? 10.953 -9.078 -1.854 1 98.31 27 ALA B O 1
ATOM 1097 N N . ARG B 1 28 ? 10.969 -10.719 -0.286 1 98.5 28 ARG B N 1
ATOM 1098 C CA . ARG B 1 28 ? 12.281 -10.336 0.24 1 98.5 28 ARG B CA 1
ATOM 1099 C C . ARG B 1 28 ? 13.352 -10.453 -0.835 1 98.5 28 ARG B C 1
ATOM 1101 O O . ARG B 1 28 ? 14.164 -9.539 -1.005 1 98.5 28 ARG B O 1
ATOM 1108 N N . ALA B 1 29 ? 13.32 -11.562 -1.524 1 98.38 29 ALA B N 1
ATOM 1109 C CA . ALA B 1 29 ? 14.289 -11.766 -2.598 1 98.38 29 ALA B CA 1
ATOM 1110 C C . ALA B 1 29 ? 14.172 -10.672 -3.66 1 98.38 29 ALA B C 1
ATOM 1112 O O . ALA B 1 29 ? 15.18 -10.172 -4.156 1 98.38 29 ALA B O 1
ATOM 1113 N N . ALA B 1 30 ? 12.969 -10.297 -4.008 1 98.5 30 ALA B N 1
ATOM 1114 C CA . ALA B 1 30 ? 12.711 -9.297 -5.047 1 98.5 30 ALA B CA 1
ATOM 1115 C C . ALA B 1 30 ? 13.281 -7.938 -4.656 1 98.5 30 ALA B C 1
ATOM 1117 O O . ALA B 1 30 ? 13.992 -7.309 -5.441 1 98.5 30 ALA B O 1
ATOM 1118 N N . VAL B 1 31 ? 13.039 -7.508 -3.428 1 98.12 31 VAL B N 1
ATOM 1119 C CA . VAL B 1 31 ? 13.484 -6.176 -3.037 1 98.12 31 VAL B CA 1
ATOM 1120 C C . VAL B 1 31 ? 14.992 -6.176 -2.809 1 98.12 31 VAL B C 1
ATOM 1122 O O . VAL B 1 31 ? 15.664 -5.176 -3.061 1 98.12 31 VAL B O 1
ATOM 1125 N N . GLN B 1 32 ? 15.539 -7.266 -2.348 1 97.12 32 GLN B N 1
ATOM 1126 C CA . GLN B 1 32 ? 16.984 -7.375 -2.164 1 97.12 32 GLN B CA 1
ATOM 1127 C C . GLN B 1 32 ? 17.719 -7.316 -3.504 1 97.12 32 GLN B C 1
ATOM 1129 O O . GLN B 1 32 ? 18.828 -6.805 -3.584 1 97.12 32 GLN B O 1
ATOM 1134 N N . SER B 1 33 ? 17.094 -7.777 -4.512 1 96.81 33 SER B N 1
ATOM 1135 C CA . SER B 1 33 ? 17.688 -7.785 -5.844 1 96.81 33 SER B CA 1
ATOM 1136 C C . SER B 1 33 ? 17.969 -6.371 -6.332 1 96.81 33 SER B C 1
ATOM 1138 O O . SER B 1 33 ? 18.812 -6.168 -7.215 1 96.81 33 SER B O 1
ATOM 1140 N N . VAL B 1 34 ? 17.25 -5.379 -5.809 1 96.88 34 VAL B N 1
ATOM 1141 C CA . VAL B 1 34 ? 17.469 -4 -6.238 1 96.88 34 VAL B CA 1
ATOM 1142 C C . VAL B 1 34 ? 18.219 -3.23 -5.152 1 96.88 34 VAL B C 1
ATOM 1144 O O . VAL B 1 34 ? 18.344 -2.006 -5.23 1 96.88 34 VAL B O 1
ATOM 1147 N N . GLY B 1 35 ? 18.625 -3.904 -4.102 1 96.38 35 GLY B N 1
ATOM 1148 C CA . GLY B 1 35 ? 19.469 -3.314 -3.078 1 96.38 35 GLY B CA 1
ATOM 1149 C C . GLY B 1 35 ? 18.688 -2.621 -1.981 1 96.38 35 GLY B C 1
ATOM 1150 O O . GLY B 1 35 ? 19.234 -1.819 -1.226 1 96.38 35 GLY B O 1
ATOM 1151 N N . ALA B 1 36 ? 17.391 -2.889 -1.935 1 96.12 36 ALA B N 1
ATOM 1152 C CA . ALA B 1 36 ? 16.578 -2.26 -0.896 1 96.12 36 ALA B CA 1
ATOM 1153 C C . ALA B 1 36 ? 16.875 -2.867 0.473 1 96.12 36 ALA B C 1
ATOM 1155 O O . ALA B 1 36 ? 17.141 -4.066 0.582 1 96.12 36 ALA B O 1
ATOM 1156 N N . THR B 1 37 ? 16.844 -2.053 1.516 1 95.69 37 THR B 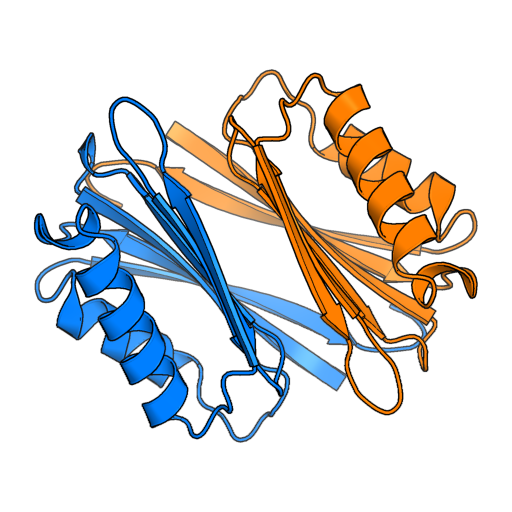N 1
ATOM 1157 C CA . THR B 1 37 ? 17.031 -2.506 2.891 1 95.69 37 THR B CA 1
ATOM 1158 C C . THR B 1 37 ? 15.68 -2.754 3.564 1 95.69 37 THR B C 1
ATOM 1160 O O . THR B 1 37 ? 14.859 -1.84 3.684 1 95.69 37 THR B O 1
ATOM 1163 N N . ILE B 1 38 ? 15.516 -3.949 4.039 1 97.44 38 ILE B N 1
ATOM 1164 C CA . ILE B 1 38 ? 14.273 -4.32 4.695 1 97.44 38 ILE B CA 1
ATOM 1165 C C . ILE B 1 38 ? 14.305 -3.887 6.16 1 97.44 38 ILE B C 1
ATOM 1167 O O . ILE B 1 38 ? 15.242 -4.23 6.891 1 97.44 38 ILE B O 1
ATOM 1171 N N . ILE B 1 39 ? 13.328 -3.139 6.543 1 97.19 39 ILE B N 1
ATOM 1172 C CA . ILE B 1 39 ? 13.211 -2.697 7.93 1 97.19 39 ILE B CA 1
ATOM 1173 C C . ILE B 1 39 ? 12.328 -3.67 8.711 1 97.19 39 ILE B C 1
ATOM 1175 O O . ILE B 1 39 ? 12.609 -3.984 9.867 1 97.19 39 ILE B O 1
ATOM 1179 N N . GLY B 1 40 ? 11.227 -4.145 8.023 1 95.31 40 GLY B N 1
ATOM 1180 C CA . GLY B 1 40 ? 10.289 -5.07 8.641 1 95.31 40 GLY B CA 1
ATOM 1181 C C . GLY B 1 40 ? 9.188 -5.523 7.703 1 95.31 40 GLY B C 1
ATOM 1182 O O . GLY B 1 40 ? 9.148 -5.117 6.539 1 95.31 40 GLY B O 1
ATOM 1183 N N . SER B 1 41 ? 8.414 -6.461 8.188 1 96.25 41 SER B N 1
ATOM 1184 C CA . SER B 1 41 ? 7.273 -6.957 7.422 1 96.25 41 SER B CA 1
ATOM 1185 C C . SER B 1 41 ? 6.102 -7.309 8.336 1 96.25 41 SER B C 1
ATOM 1187 O O . SER B 1 41 ? 6.289 -7.566 9.523 1 96.25 41 SER B O 1
ATOM 1189 N N . TYR B 1 42 ? 4.969 -7.203 7.848 1 96.81 42 TYR B N 1
ATOM 1190 C CA . TYR B 1 42 ? 3.742 -7.609 8.523 1 96.81 42 TYR B CA 1
ATOM 1191 C C . TYR B 1 42 ? 2.799 -8.32 7.559 1 96.81 42 TYR B C 1
ATOM 1193 O O . TYR B 1 42 ? 2.711 -7.949 6.383 1 96.81 42 TYR B O 1
ATOM 1201 N N . GLU B 1 43 ? 2.145 -9.383 8.102 1 96.19 43 GLU B N 1
ATOM 1202 C CA . GLU B 1 43 ? 1.273 -10.203 7.27 1 96.19 43 GLU B CA 1
ATOM 1203 C C . GLU B 1 43 ? -0.087 -10.414 7.93 1 96.19 43 GLU B C 1
ATOM 1205 O O . GLU B 1 43 ? -0.174 -10.578 9.148 1 96.19 43 GLU B O 1
ATOM 1210 N N . VAL B 1 44 ? -1.053 -10.383 7.164 1 96.69 44 VAL B N 1
ATOM 1211 C CA . VAL B 1 44 ? -2.402 -10.742 7.59 1 96.69 44 VAL B CA 1
ATOM 1212 C C . VAL B 1 44 ? -2.945 -11.859 6.703 1 96.69 44 VAL B C 1
ATOM 1214 O O . VAL B 1 44 ? -2.861 -11.781 5.473 1 96.69 44 VAL B O 1
ATOM 1217 N N . ARG B 1 45 ? -3.514 -12.812 7.367 1 96 45 ARG B N 1
ATOM 1218 C CA . ARG B 1 45 ? -4.199 -13.891 6.668 1 96 45 ARG B CA 1
ATOM 1219 C C . ARG B 1 45 ? -5.715 -13.727 6.742 1 96 45 ARG B C 1
ATOM 1221 O O . ARG B 1 45 ? -6.25 -13.375 7.797 1 96 45 ARG B O 1
ATOM 1228 N N . TYR B 1 46 ? -6.223 -13.969 5.641 1 94.94 46 TYR B N 1
ATOM 1229 C CA . TYR B 1 46 ? -7.68 -13.875 5.598 1 94.94 46 TYR B CA 1
ATOM 1230 C C . TYR B 1 46 ? -8.312 -15.258 5.562 1 94.94 46 TYR B C 1
ATOM 1232 O O . TYR B 1 46 ? -7.637 -16.25 5.285 1 94.94 46 TYR B O 1
ATOM 1240 N N . VAL B 1 47 ? -9.555 -15.305 5.961 1 91.56 47 VAL B N 1
ATOM 1241 C CA . VAL B 1 47 ? -10.352 -16.531 5.941 1 91.56 47 VAL B CA 1
ATOM 1242 C C . VAL B 1 47 ? -11.484 -16.391 4.926 1 91.56 47 VAL B C 1
ATOM 1244 O O . VAL B 1 47 ? -12.219 -15.406 4.941 1 91.56 47 VAL B O 1
ATOM 1247 N N . PRO B 1 48 ? -11.648 -17.406 3.979 1 92.19 48 PRO B N 1
ATOM 1248 C CA . PRO B 1 48 ? -11.031 -18.75 3.949 1 92.19 48 PRO B CA 1
ATOM 1249 C C . PRO B 1 48 ? -9.664 -18.75 3.281 1 92.19 48 PRO B C 1
ATOM 1251 O O . PRO B 1 48 ? -8.883 -19.688 3.471 1 92.19 48 PRO B O 1
ATOM 1254 N N . HIS B 1 49 ? -9.422 -17.781 2.393 1 93.19 49 HIS B N 1
ATOM 1255 C CA . HIS B 1 49 ? -8.133 -17.703 1.719 1 93.19 49 HIS B CA 1
ATOM 1256 C C . HIS B 1 49 ? -7.715 -16.25 1.507 1 93.19 49 HIS B C 1
ATOM 1258 O O . HIS B 1 49 ? -8.539 -15.336 1.632 1 93.19 49 HIS B O 1
ATOM 1264 N N . GLY B 1 50 ? -6.328 -16.094 1.207 1 95.25 50 GLY B N 1
ATOM 1265 C CA . GLY B 1 50 ? -5.824 -14.758 0.913 1 95.25 50 GLY B CA 1
ATOM 1266 C C . GLY B 1 50 ? -4.844 -14.25 1.952 1 95.25 50 GLY B C 1
ATOM 1267 O O . GLY B 1 50 ? -4.977 -14.555 3.139 1 95.25 50 GLY B O 1
ATOM 1268 N N . LEU B 1 51 ? -3.969 -13.531 1.546 1 96.75 51 LEU B N 1
ATOM 1269 C CA . LEU B 1 51 ? -2.92 -12.922 2.357 1 96.75 51 LEU B CA 1
ATOM 1270 C C . LEU B 1 51 ? -2.639 -11.492 1.903 1 96.75 51 LEU B C 1
ATOM 1272 O O . LEU B 1 51 ? -2.668 -11.203 0.706 1 96.75 51 LEU B O 1
ATOM 1276 N N . THR B 1 52 ? -2.447 -10.672 2.842 1 97.69 52 THR B N 1
ATOM 1277 C CA . THR B 1 52 ? -1.798 -9.398 2.561 1 97.69 52 THR B CA 1
ATOM 1278 C C . THR B 1 52 ? -0.481 -9.281 3.322 1 97.69 52 THR B C 1
ATOM 1280 O O . THR B 1 52 ? -0.432 -9.523 4.531 1 97.69 52 THR B O 1
ATOM 1283 N N . ILE B 1 53 ? 0.553 -8.961 2.604 1 97.81 53 ILE B N 1
ATOM 1284 C CA . ILE B 1 53 ? 1.88 -8.797 3.186 1 97.81 53 ILE B CA 1
ATOM 1285 C C . ILE B 1 53 ? 2.414 -7.402 2.854 1 97.81 53 ILE B C 1
ATOM 1287 O O . ILE B 1 53 ? 2.373 -6.973 1.698 1 97.81 53 ILE B O 1
ATOM 1291 N N . ALA B 1 54 ? 2.891 -6.73 3.834 1 98.19 54 ALA B N 1
ATOM 1292 C CA . ALA B 1 54 ? 3.609 -5.477 3.619 1 98.19 54 ALA B CA 1
ATOM 1293 C C . ALA B 1 54 ? 5.07 -5.605 4.035 1 98.19 54 ALA B C 1
ATOM 1295 O O . ALA B 1 54 ? 5.371 -6.066 5.141 1 98.19 54 ALA B O 1
ATOM 1296 N N . LEU B 1 55 ? 5.922 -5.289 3.17 1 98.25 55 LEU B N 1
ATOM 1297 C CA . LEU B 1 55 ? 7.336 -5.129 3.494 1 98.25 55 LEU B CA 1
ATOM 1298 C C . LEU B 1 55 ? 7.711 -3.654 3.576 1 98.25 55 LEU B C 1
ATOM 1300 O O . LEU B 1 55 ? 7.469 -2.895 2.637 1 98.25 55 LEU B O 1
ATOM 1304 N N . PHE B 1 56 ? 8.242 -3.303 4.68 1 97.88 56 PHE B N 1
ATOM 1305 C CA . PHE B 1 56 ? 8.703 -1.937 4.891 1 97.88 56 PHE B CA 1
ATOM 1306 C C . PHE B 1 56 ? 10.203 -1.825 4.645 1 97.88 56 PHE B C 1
ATOM 1308 O O . PHE B 1 56 ? 10.992 -2.586 5.215 1 97.88 56 PHE B O 1
ATOM 1315 N N . LEU B 1 57 ? 10.531 -0.838 3.83 1 97.38 57 LEU B N 1
ATOM 1316 C CA . LEU B 1 57 ? 11.906 -0.65 3.389 1 97.38 57 LEU B CA 1
ATOM 1317 C C . LEU B 1 57 ? 12.438 0.714 3.82 1 97.38 57 LEU B C 1
ATOM 1319 O O . LEU B 1 57 ? 11.656 1.611 4.145 1 97.38 57 LEU B O 1
ATOM 1323 N N . ALA B 1 58 ? 13.797 0.835 3.83 1 94 58 ALA B N 1
ATOM 1324 C CA . ALA B 1 58 ? 14.367 2.168 3.986 1 94 58 ALA B CA 1
ATOM 1325 C C . ALA B 1 58 ? 13.922 3.094 2.857 1 94 58 ALA B C 1
ATOM 1327 O O . ALA B 1 58 ? 13.789 4.305 3.055 1 94 58 ALA B O 1
ATOM 1328 N N . GLU B 1 59 ? 13.562 2.494 1.685 1 89.38 59 GLU B N 1
ATOM 1329 C CA . GLU B 1 59 ? 13.148 3.217 0.486 1 89.38 59 GLU B CA 1
ATOM 1330 C C . GLU B 1 59 ? 11.641 3.078 0.254 1 89.38 59 GLU B C 1
ATOM 1332 O O . GLU B 1 59 ? 11.195 2.918 -0.885 1 89.38 59 GLU B O 1
ATOM 1337 N N . SER B 1 60 ? 10.93 3.033 1.276 1 94.06 60 SER B N 1
ATOM 1338 C CA . SER B 1 60 ? 9.477 3.078 1.293 1 94.06 60 SER B CA 1
ATOM 1339 C C . SER B 1 60 ? 8.883 1.704 1.593 1 94.06 60 SER B C 1
ATOM 1341 O O . SER B 1 60 ? 9.016 1.195 2.707 1 94.06 60 SER B O 1
ATOM 1343 N N . HIS B 1 61 ? 8.195 1.026 0.5 1 97.88 61 HIS B N 1
ATOM 1344 C CA . HIS B 1 61 ? 7.516 -0.213 0.857 1 97.88 61 HIS B CA 1
ATOM 1345 C C . HIS B 1 61 ? 7 -0.937 -0.383 1 97.88 61 HIS B C 1
ATOM 1347 O O . HIS B 1 61 ? 6.961 -0.36 -1.472 1 97.88 61 HIS B O 1
ATOM 1353 N N . ILE B 1 62 ? 6.648 -2.191 -0.226 1 98.56 62 ILE B N 1
ATOM 1354 C CA . ILE B 1 62 ? 5.848 -2.934 -1.194 1 98.56 62 ILE B CA 1
ATOM 1355 C C . ILE B 1 62 ? 4.73 -3.684 -0.473 1 98.56 62 ILE B C 1
ATOM 1357 O O . ILE B 1 62 ? 4.867 -4.035 0.702 1 98.56 62 ILE B O 1
ATOM 1361 N N . VAL B 1 63 ? 3.635 -3.914 -1.108 1 98.62 63 VAL B N 1
ATOM 1362 C CA . VAL B 1 63 ? 2.504 -4.656 -0.562 1 98.62 63 VAL B CA 1
ATOM 1363 C C . VAL B 1 63 ? 2.068 -5.734 -1.549 1 98.62 63 VAL B C 1
ATOM 1365 O O . VAL B 1 63 ? 1.977 -5.484 -2.754 1 98.62 63 VAL B O 1
ATOM 1368 N N . LEU B 1 64 ? 1.882 -6.93 -1.089 1 98.69 64 LEU B N 1
ATOM 1369 C CA . LEU B 1 64 ? 1.328 -8.047 -1.844 1 98.69 64 LEU B CA 1
ATOM 1370 C C . LEU B 1 64 ? -0.035 -8.453 -1.292 1 98.69 64 LEU B C 1
ATOM 1372 O O . LEU B 1 64 ? -0.196 -8.617 -0.081 1 98.69 64 LEU B O 1
ATOM 1376 N N . THR B 1 65 ? -0.991 -8.609 -2.098 1 98.25 65 THR B N 1
ATOM 1377 C CA . THR B 1 65 ? -2.318 -9.094 -1.737 1 98.25 65 THR B CA 1
ATOM 1378 C C . THR B 1 65 ? -2.75 -10.227 -2.662 1 98.25 65 THR B C 1
ATOM 1380 O O . THR B 1 65 ? -2.742 -10.078 -3.885 1 98.25 65 THR B O 1
ATOM 1383 N N . THR B 1 66 ? -3.162 -11.336 -2.086 1 98.06 66 THR B N 1
ATOM 1384 C CA . THR B 1 66 ? -3.443 -12.484 -2.934 1 98.06 66 THR B CA 1
ATOM 1385 C C . THR B 1 66 ? -4.934 -12.805 -2.939 1 98.06 66 THR B C 1
ATOM 1387 O O . THR B 1 66 ? -5.625 -12.578 -1.943 1 98.06 66 THR B O 1
ATOM 1390 N N . TRP B 1 67 ? -5.426 -13.227 -4.031 1 96.69 67 TRP B N 1
ATOM 1391 C CA . TRP B 1 67 ? -6.719 -13.875 -4.246 1 96.69 67 TRP B CA 1
ATOM 1392 C C . TRP B 1 67 ? -6.539 -15.273 -4.828 1 96.69 67 TRP B C 1
ATOM 1394 O O . TRP B 1 67 ? -6.754 -15.484 -6.023 1 96.69 67 TRP B O 1
ATOM 1404 N N . PRO B 1 68 ? -6.27 -16.219 -3.936 1 97.06 68 PRO B N 1
ATOM 1405 C CA . PRO B 1 68 ? -5.926 -17.562 -4.41 1 97.06 68 PRO B CA 1
ATOM 1406 C C . PRO B 1 68 ? -7.031 -18.188 -5.254 1 97.06 68 PRO B C 1
ATOM 1408 O O . PRO B 1 68 ? -6.746 -18.953 -6.176 1 97.06 68 PRO B O 1
ATOM 1411 N N . GLU B 1 69 ? -8.289 -17.875 -5.008 1 95.62 69 GLU B N 1
ATOM 1412 C CA . GLU B 1 69 ? -9.406 -18.422 -5.762 1 95.62 69 GLU B CA 1
ATOM 1413 C C . GLU B 1 69 ? -9.344 -18 -7.23 1 95.62 69 GLU B C 1
ATOM 1415 O O . GLU B 1 69 ? -9.961 -18.641 -8.086 1 95.62 69 GLU B O 1
ATOM 1420 N N . TYR B 1 70 ? -8.641 -16.969 -7.52 1 96.81 70 TYR B N 1
ATOM 1421 C CA . TYR B 1 70 ? -8.492 -16.5 -8.891 1 96.81 70 TYR B CA 1
ATOM 1422 C C . TYR B 1 70 ? -7.059 -16.688 -9.375 1 96.81 70 TYR B C 1
ATOM 1424 O O . TYR B 1 70 ? -6.695 -16.219 -10.453 1 96.81 70 TYR B O 1
ATOM 1432 N N . ARG B 1 71 ? -6.195 -17.25 -8.438 1 97.94 71 ARG B N 1
ATOM 1433 C CA . ARG B 1 71 ? -4.77 -17.359 -8.734 1 97.94 71 ARG B CA 1
ATOM 1434 C C . ARG B 1 71 ? -4.188 -16 -9.117 1 97.94 71 ARG B C 1
ATOM 1436 O O . ARG B 1 71 ? -3.475 -15.883 -10.117 1 97.94 71 ARG B O 1
ATOM 1443 N N . LEU B 1 72 ? -4.555 -15.016 -8.336 1 98.19 72 LEU B N 1
ATOM 1444 C CA . LEU B 1 72 ? -4.242 -13.609 -8.586 1 98.19 72 LEU B CA 1
ATOM 1445 C C . LEU B 1 72 ? -3.426 -13.016 -7.445 1 98.19 72 LEU B C 1
ATOM 1447 O O . LEU B 1 72 ? -3.725 -13.258 -6.273 1 98.19 72 LEU B O 1
ATOM 1451 N N . LEU B 1 73 ? -2.414 -12.25 -7.762 1 98.5 73 LEU B N 1
ATOM 1452 C CA . LEU B 1 73 ? -1.614 -11.477 -6.82 1 98.5 73 LEU B CA 1
ATOM 1453 C C . LEU B 1 73 ? -1.529 -10.016 -7.25 1 98.5 73 LEU B C 1
ATOM 1455 O O . LEU B 1 73 ? -1.154 -9.719 -8.383 1 98.5 73 LEU B O 1
ATOM 1459 N N . LEU B 1 74 ? -2.014 -9.133 -6.41 1 98.62 74 LEU B N 1
ATOM 1460 C CA . LEU B 1 74 ? -1.734 -7.711 -6.574 1 98.62 74 LEU B CA 1
ATOM 1461 C C . LEU B 1 74 ? -0.406 -7.34 -5.922 1 98.62 74 LEU B C 1
ATOM 1463 O O . LEU B 1 74 ? -0.145 -7.715 -4.777 1 98.62 74 LEU B O 1
ATOM 1467 N N . LEU B 1 75 ? 0.444 -6.641 -6.648 1 98.75 75 LEU B N 1
ATOM 1468 C CA . LEU B 1 75 ? 1.747 -6.199 -6.164 1 98.75 75 LEU B CA 1
ATOM 1469 C C . LEU B 1 75 ? 1.899 -4.691 -6.316 1 98.75 75 LEU B C 1
ATOM 1471 O O . LEU B 1 75 ? 1.852 -4.168 -7.434 1 98.75 75 LEU B O 1
ATOM 1475 N N . ASP B 1 76 ? 2.033 -3.984 -5.23 1 98.75 76 ASP B N 1
ATOM 1476 C CA . ASP B 1 76 ? 2.264 -2.543 -5.184 1 98.75 76 ASP B CA 1
ATOM 1477 C C . ASP B 1 76 ? 3.701 -2.229 -4.777 1 98.75 76 ASP B C 1
ATOM 1479 O O . ASP B 1 76 ? 4.152 -2.645 -3.707 1 98.75 76 ASP B O 1
ATOM 1483 N N . VAL B 1 77 ? 4.367 -1.458 -5.586 1 98.56 77 VAL B N 1
ATOM 1484 C CA . VAL B 1 77 ? 5.773 -1.168 -5.336 1 98.56 77 VAL B CA 1
ATOM 1485 C C . VAL B 1 77 ? 6.004 0.341 -5.367 1 98.56 77 VAL B C 1
ATOM 1487 O O . VAL B 1 77 ? 5.805 0.986 -6.398 1 98.56 77 VAL B O 1
ATOM 1490 N N . LEU B 1 78 ? 6.41 0.89 -4.289 1 97.69 78 LEU B N 1
ATOM 1491 C CA . LEU B 1 78 ? 6.871 2.27 -4.184 1 97.69 78 LEU B CA 1
ATOM 1492 C C . LEU B 1 78 ? 8.297 2.324 -3.645 1 97.69 78 LEU B C 1
ATOM 1494 O O . LEU B 1 78 ? 8.547 1.97 -2.49 1 97.69 78 LEU B O 1
ATOM 1498 N N . LEU B 1 79 ? 9.172 2.727 -4.453 1 94.69 79 LEU B N 1
ATOM 1499 C CA . LEU B 1 79 ? 10.57 2.912 -4.086 1 94.69 79 LEU B CA 1
ATOM 1500 C C . LEU B 1 79 ? 10.977 4.375 -4.23 1 94.69 79 LEU B C 1
ATOM 1502 O O . LEU B 1 79 ? 10.758 4.984 -5.281 1 94.69 79 LEU B O 1
ATOM 1506 N N . CYS B 1 80 ? 11.531 4.945 -3.324 1 88.81 80 CYS B N 1
ATOM 1507 C CA . CYS B 1 80 ? 11.82 6.375 -3.357 1 88.81 80 CYS B CA 1
ATOM 1508 C C . CYS B 1 80 ? 13.234 6.633 -3.861 1 88.81 80 CYS B C 1
ATOM 1510 O O . CYS B 1 80 ? 13.641 7.785 -4.035 1 88.81 80 CYS B O 1
ATOM 1512 N N . ASN B 1 81 ? 13.984 5.605 -4.086 1 88.88 81 ASN B N 1
ATOM 1513 C CA . ASN B 1 81 ? 15.305 5.734 -4.688 1 88.88 81 ASN B CA 1
ATOM 1514 C C . ASN B 1 81 ? 15.258 5.527 -6.199 1 88.88 81 ASN B C 1
ATOM 1516 O O . ASN B 1 81 ? 14.992 4.422 -6.672 1 88.88 81 ASN B O 1
ATOM 1520 N N . PRO B 1 82 ? 15.57 6.523 -6.922 1 85.94 82 PRO B N 1
ATOM 1521 C CA . PRO B 1 82 ? 15.445 6.453 -8.375 1 85.94 82 PRO B CA 1
ATOM 1522 C C . PRO B 1 82 ? 16.406 5.449 -9.008 1 85.94 82 PRO B C 1
ATOM 1524 O O . PRO B 1 82 ? 16.234 5.066 -10.172 1 85.94 82 PRO B O 1
ATOM 1527 N N . GLU B 1 83 ? 17.391 5.047 -8.289 1 90 83 GLU B N 1
ATOM 1528 C CA . GLU B 1 83 ? 18.359 4.082 -8.812 1 90 83 GLU B CA 1
ATOM 1529 C C . GLU B 1 83 ? 17.797 2.664 -8.766 1 90 83 GLU B C 1
ATOM 1531 O O . GLU B 1 83 ? 18.328 1.761 -9.414 1 90 83 GLU B O 1
ATOM 1536 N N . MET B 1 84 ? 16.812 2.551 -8 1 91.94 84 MET B N 1
ATOM 1537 C CA . MET B 1 84 ? 16.203 1.229 -7.891 1 91.94 84 MET B CA 1
ATOM 1538 C C . MET B 1 84 ? 15.141 1.024 -8.969 1 91.94 84 MET B C 1
ATOM 1540 O O . MET B 1 84 ? 14.242 1.852 -9.125 1 91.94 84 MET B O 1
ATOM 1544 N N . ASP B 1 85 ? 15.242 -0.088 -9.656 1 95.31 85 ASP B N 1
ATOM 1545 C CA . ASP B 1 85 ? 14.336 -0.403 -10.75 1 95.31 85 ASP B CA 1
ATOM 1546 C C . ASP B 1 85 ? 13.164 -1.25 -10.266 1 95.31 85 ASP B C 1
ATOM 1548 O O . ASP B 1 85 ? 13.289 -2.467 -10.125 1 95.31 85 ASP B O 1
ATOM 1552 N N . PHE B 1 86 ? 12.047 -0.641 -10.141 1 96.75 86 PHE B N 1
ATOM 1553 C CA . PHE B 1 86 ? 10.883 -1.37 -9.641 1 96.75 86 PHE B CA 1
ATOM 1554 C C . PHE B 1 86 ? 10.492 -2.488 -10.602 1 96.75 86 PHE B C 1
ATOM 1556 O O . PHE B 1 86 ? 9.875 -3.471 -10.195 1 96.75 86 PHE B O 1
ATOM 1563 N N . ASN B 1 87 ? 10.836 -2.385 -11.914 1 97.62 87 ASN B N 1
ATOM 1564 C CA . ASN B 1 87 ? 10.539 -3.453 -12.859 1 97.62 87 ASN B CA 1
ATOM 1565 C C . ASN B 1 87 ? 11.227 -4.758 -12.469 1 97.62 87 ASN B C 1
ATOM 1567 O O . ASN B 1 87 ? 10.688 -5.844 -12.703 1 97.62 87 ASN B O 1
ATOM 1571 N N . ARG B 1 88 ? 12.367 -4.578 -11.938 1 98.06 88 ARG B N 1
ATOM 1572 C CA . ARG B 1 88 ? 13.086 -5.766 -11.5 1 98.06 88 ARG B CA 1
ATOM 1573 C C . ARG B 1 88 ? 12.375 -6.449 -10.344 1 98.06 88 ARG B C 1
ATOM 1575 O O . ARG B 1 88 ? 12.328 -7.676 -10.266 1 98.06 88 ARG B O 1
ATOM 1582 N N . VAL B 1 89 ? 11.859 -5.664 -9.383 1 98.56 89 VAL B N 1
ATOM 1583 C CA . VAL B 1 89 ? 11.094 -6.211 -8.273 1 98.56 89 VAL B CA 1
ATOM 1584 C C . VAL B 1 89 ? 9.875 -6.965 -8.797 1 98.56 89 VAL B C 1
ATOM 1586 O O . VAL B 1 89 ? 9.625 -8.109 -8.406 1 98.56 89 VAL B O 1
ATOM 1589 N N . LEU B 1 90 ? 9.172 -6.332 -9.766 1 98.69 90 LEU B N 1
ATOM 1590 C CA . LEU B 1 90 ? 7.996 -6.957 -10.367 1 98.69 90 LEU B CA 1
ATOM 1591 C C . LEU B 1 90 ? 8.367 -8.273 -11.039 1 98.69 90 LEU B C 1
ATOM 1593 O O . LEU B 1 90 ? 7.703 -9.289 -10.836 1 98.69 90 LEU B O 1
ATOM 1597 N N . ALA B 1 91 ? 9.414 -8.25 -11.773 1 98.44 91 ALA B N 1
ATOM 1598 C CA . ALA B 1 91 ? 9.844 -9.414 -12.539 1 98.44 91 ALA B CA 1
ATOM 1599 C C . ALA B 1 91 ? 10.25 -10.562 -11.617 1 98.44 91 ALA B C 1
ATOM 1601 O O . ALA B 1 91 ? 9.945 -11.727 -11.891 1 98.44 91 ALA B O 1
ATOM 1602 N N . GLU B 1 92 ? 10.938 -10.219 -10.57 1 98.62 92 GLU B N 1
ATOM 1603 C CA . GLU B 1 92 ? 11.406 -11.242 -9.633 1 98.62 92 GLU B CA 1
ATOM 1604 C C . GLU B 1 92 ? 10.242 -11.914 -8.922 1 98.62 92 GLU B C 1
ATOM 1606 O O . GLU B 1 92 ? 10.234 -13.133 -8.75 1 98.62 92 GLU B O 1
ATOM 1611 N N . VAL B 1 93 ? 9.289 -11.148 -8.461 1 98.75 93 VAL B N 1
ATOM 1612 C CA . VAL B 1 93 ? 8.125 -11.734 -7.812 1 98.75 93 VAL B CA 1
ATOM 1613 C C . VAL B 1 93 ? 7.371 -12.609 -8.812 1 98.75 93 VAL B C 1
ATOM 1615 O O . VAL B 1 93 ? 7.008 -13.75 -8.492 1 98.75 93 VAL B O 1
ATOM 1618 N N . LYS B 1 94 ? 7.16 -12.07 -10.016 1 98.69 94 LYS B N 1
ATOM 1619 C CA . LYS B 1 94 ? 6.453 -12.844 -11.031 1 98.69 94 LYS B CA 1
ATOM 1620 C C . LYS B 1 94 ? 7.145 -14.18 -11.273 1 98.69 94 LYS B C 1
ATOM 1622 O O . LYS B 1 94 ? 6.488 -15.227 -11.328 1 98.69 94 LYS B O 1
ATOM 1627 N N . ARG B 1 95 ? 8.406 -14.133 -11.43 1 98.31 95 ARG B N 1
ATOM 1628 C CA . ARG B 1 95 ? 9.18 -15.336 -11.711 1 98.31 95 ARG B CA 1
ATOM 1629 C C . ARG B 1 95 ? 9 -16.375 -10.609 1 98.31 95 ARG B C 1
ATOM 1631 O O . ARG B 1 95 ? 8.938 -17.578 -10.875 1 98.31 95 ARG B O 1
ATOM 1638 N N . SER B 1 96 ? 8.844 -15.906 -9.414 1 98.19 96 SER B N 1
ATOM 1639 C CA . SER B 1 96 ? 8.812 -16.781 -8.25 1 98.19 96 SER B CA 1
ATOM 1640 C C . SER B 1 96 ? 7.426 -17.391 -8.055 1 98.19 96 SER B C 1
ATOM 1642 O O . SER B 1 96 ? 7.305 -18.562 -7.691 1 98.19 96 SER B O 1
ATOM 1644 N N . VAL B 1 97 ? 6.363 -16.625 -8.344 1 98.06 97 VAL B N 1
ATOM 1645 C CA . VAL B 1 97 ? 5.082 -17.125 -7.848 1 98.06 97 VAL B CA 1
ATOM 1646 C C . VAL B 1 97 ? 4.082 -17.203 -9 1 98.06 97 VAL B C 1
ATOM 1648 O O . VAL B 1 97 ? 3.041 -17.859 -8.875 1 98.06 97 VAL B O 1
ATOM 1651 N N . CYS B 1 98 ? 4.363 -16.562 -10.141 1 98 98 CYS B N 1
ATOM 1652 C CA . CYS B 1 98 ? 3.498 -16.594 -11.312 1 98 98 CYS B CA 1
ATOM 1653 C C . CYS B 1 98 ? 4.32 -16.719 -12.594 1 98 98 CYS B C 1
ATOM 1655 O O . CYS B 1 98 ? 4.141 -15.93 -13.523 1 98 98 CYS B O 1
ATOM 1657 N N . PRO B 1 99 ? 5.133 -17.688 -12.734 1 98 99 PRO B N 1
ATOM 1658 C CA . PRO B 1 99 ? 6.117 -17.719 -13.812 1 98 99 PRO B CA 1
ATOM 1659 C C . PRO B 1 99 ? 5.473 -17.734 -15.195 1 98 99 PRO B C 1
ATOM 1661 O O . PRO B 1 99 ? 5.984 -17.109 -16.125 1 98 99 PRO B O 1
ATOM 1664 N N . ASP B 1 100 ? 4.348 -18.328 -15.398 1 96 100 ASP B N 1
ATOM 1665 C CA . ASP B 1 100 ? 3.75 -18.484 -16.719 1 96 100 ASP B CA 1
ATOM 1666 C C . ASP B 1 100 ? 2.551 -17.547 -16.891 1 96 100 ASP B C 1
ATOM 1668 O O . ASP B 1 100 ? 1.867 -17.594 -17.922 1 96 100 ASP B O 1
ATOM 1672 N N . GLY B 1 101 ? 2.338 -16.781 -15.898 1 96.88 101 GLY B N 1
ATOM 1673 C CA . GLY B 1 101 ? 1.141 -15.953 -15.93 1 96.88 101 GLY B CA 1
ATOM 1674 C C . GLY B 1 101 ? 1.35 -14.625 -16.625 1 96.88 101 GLY B C 1
ATOM 1675 O O . GLY B 1 101 ? 2.465 -14.297 -17.031 1 96.88 101 GLY B O 1
ATOM 1676 N N . GLU B 1 102 ? 0.301 -13.883 -16.766 1 97.31 102 GLU B N 1
ATOM 1677 C CA . GLU B 1 102 ? 0.321 -12.531 -17.312 1 97.31 102 GLU B CA 1
ATOM 1678 C C . GLU B 1 102 ? 0.459 -11.484 -16.219 1 97.31 102 GLU B C 1
ATOM 1680 O O . GLU B 1 102 ? 0.091 -11.734 -15.062 1 97.31 102 GLU B O 1
ATOM 1685 N N . MET B 1 103 ? 0.996 -10.383 -16.578 1 98.19 103 MET B N 1
ATOM 1686 C CA . MET B 1 103 ? 1.131 -9.266 -15.648 1 98.19 103 MET B CA 1
ATOM 1687 C C . MET B 1 103 ? 0.667 -7.965 -16.297 1 98.19 103 MET B C 1
ATOM 1689 O O . MET B 1 103 ? 1.072 -7.637 -17.406 1 98.19 103 MET B O 1
ATOM 1693 N N . THR B 1 104 ? -0.234 -7.246 -15.672 1 98 104 THR B N 1
ATOM 1694 C CA . THR B 1 104 ? -0.635 -5.887 -16.016 1 98 104 THR B CA 1
ATOM 1695 C C . THR B 1 104 ? -0.091 -4.887 -15 1 98 104 THR B C 1
ATOM 1697 O O . THR B 1 104 ? -0.163 -5.125 -13.789 1 98 104 THR B O 1
ATOM 1700 N N . VAL B 1 105 ? 0.492 -3.754 -15.508 1 98.38 105 VAL B N 1
ATOM 1701 C CA . VAL B 1 105 ? 1.111 -2.803 -14.586 1 98.38 105 VAL B CA 1
ATOM 1702 C C . VAL B 1 105 ? 0.518 -1.413 -14.805 1 98.38 105 VAL B C 1
ATOM 1704 O O . VAL B 1 105 ? 0.404 -0.95 -15.945 1 98.38 105 VAL B O 1
ATOM 1707 N N . HIS B 1 106 ? 0.09 -0.801 -13.75 1 98.44 106 HIS B N 1
ATOM 1708 C CA . HIS B 1 106 ? -0.266 0.613 -13.719 1 98.44 106 HIS B CA 1
ATOM 1709 C C . HIS B 1 106 ? 0.861 1.449 -13.117 1 98.44 106 HIS B C 1
ATOM 1711 O O . HIS B 1 106 ? 1.348 1.151 -12.023 1 98.44 106 HIS B O 1
ATOM 1717 N N . HIS B 1 107 ? 1.269 2.471 -13.883 1 97.88 107 HIS B N 1
ATOM 1718 C CA . HIS B 1 107 ? 2.27 3.41 -13.391 1 97.88 107 HIS B CA 1
ATOM 1719 C C . HIS B 1 107 ? 1.623 4.707 -12.914 1 97.88 107 HIS B C 1
ATOM 1721 O O . HIS B 1 107 ? 1.063 5.457 -13.719 1 97.88 107 HIS B O 1
ATOM 1727 N N . VAL B 1 108 ? 1.699 4.949 -11.648 1 97.94 108 VAL B N 1
ATOM 1728 C CA . VAL B 1 108 ? 1.114 6.164 -11.086 1 97.94 108 VAL B CA 1
ATOM 1729 C C . VAL B 1 108 ? 2.225 7.121 -10.656 1 97.94 108 VAL B C 1
ATOM 1731 O O . VAL B 1 108 ? 3.004 6.812 -9.75 1 97.94 108 VAL B O 1
ATOM 1734 N N . PRO B 1 109 ? 2.301 8.297 -11.266 1 96.19 109 PRO B N 1
ATOM 1735 C CA . PRO B 1 109 ? 3.271 9.281 -10.781 1 96.19 109 PRO B CA 1
ATOM 1736 C C . PRO B 1 109 ? 2.869 9.898 -9.445 1 96.19 109 PRO B C 1
ATOM 1738 O O . PRO B 1 109 ? 1.729 10.336 -9.281 1 96.19 109 PRO B O 1
ATOM 1741 N N . ARG B 1 110 ? 3.736 9.859 -8.508 1 96.19 110 ARG B N 1
ATOM 1742 C CA . ARG B 1 110 ? 3.535 10.5 -7.219 1 96.19 110 ARG B CA 1
ATOM 1743 C C . ARG B 1 110 ? 4.43 11.727 -7.074 1 96.19 110 ARG B C 1
ATOM 1745 O O . ARG B 1 110 ? 5.656 11.617 -7.113 1 96.19 110 ARG B O 1
ATOM 1752 N N . LYS B 1 111 ? 3.832 12.898 -6.98 1 95.69 111 LYS B N 1
ATOM 1753 C CA . LYS B 1 111 ? 4.598 14.133 -6.836 1 95.69 111 LYS B CA 1
ATOM 1754 C C . LYS B 1 111 ? 4.984 14.375 -5.379 1 95.69 111 LYS B C 1
ATOM 1756 O O . LYS B 1 111 ? 4.121 14.641 -4.539 1 95.69 111 LYS B O 1
ATOM 1761 N N . ILE B 1 112 ? 6.145 14.25 -5.051 1 94.62 112 ILE B N 1
ATOM 1762 C CA . ILE B 1 112 ? 6.68 14.516 -3.717 1 94.62 112 ILE B CA 1
ATOM 1763 C C . ILE B 1 112 ? 7.227 15.938 -3.652 1 94.62 112 ILE B C 1
ATOM 1765 O O . ILE B 1 112 ? 8.375 16.188 -4.031 1 94.62 112 ILE B O 1
ATOM 1769 N N . ALA B 1 113 ? 6.395 16.812 -3.188 1 94.31 113 ALA B N 1
ATOM 1770 C CA . ALA B 1 113 ? 6.707 18.234 -3.129 1 94.31 113 ALA B CA 1
ATOM 1771 C C . ALA B 1 113 ? 5.812 18.953 -2.119 1 94.31 113 ALA B C 1
ATOM 1773 O O . ALA B 1 113 ? 4.895 18.359 -1.554 1 94.31 113 ALA B O 1
ATOM 1774 N N . ALA B 1 114 ? 6.109 20.219 -1.866 1 90.81 114 ALA B N 1
ATOM 1775 C CA . ALA B 1 114 ? 5.355 21.031 -0.914 1 90.81 114 ALA B CA 1
ATOM 1776 C C . ALA B 1 114 ? 3.977 21.391 -1.465 1 90.81 114 ALA B C 1
ATOM 1778 O O . ALA B 1 114 ? 3.051 21.672 -0.703 1 90.81 114 ALA B O 1
ATOM 1779 N N . ARG B 1 115 ? 3.898 21.391 -2.795 1 88.5 115 ARG B N 1
ATOM 1780 C CA . ARG B 1 115 ? 2.643 21.719 -3.469 1 88.5 115 ARG B CA 1
ATOM 1781 C C . ARG B 1 115 ? 2.439 20.828 -4.691 1 88.5 115 ARG B C 1
ATOM 1783 O O . ARG B 1 115 ? 3.402 20.281 -5.242 1 88.5 115 ARG B O 1
ATOM 1790 N N . PRO B 1 116 ? 1.172 20.688 -5.098 1 86.75 116 PRO B N 1
ATOM 1791 C CA . PRO B 1 116 ? 0.938 19.828 -6.262 1 86.75 116 PRO B CA 1
ATOM 1792 C C . PRO B 1 116 ? 1.688 20.297 -7.508 1 86.75 116 PRO B C 1
ATOM 1794 O O . PRO B 1 116 ? 1.953 21.5 -7.652 1 86.75 116 PRO B O 1
#

pLDDT: mean 96.46, std 2.86, range [85.94, 98.75]

Sequence (232 aa):
MLMTHALAELYDCLPVIEDEAALVAAARAAVQSVGATIIGSYEVRYVPHGLTIALFLAESHIVLTTWPEYRLLLLDVLLCNPEMDFNRVLAEVKRSVCPDGEMTVHHVPRKIAARPMLMTHALAELYDCLPVIEDEAALVAAARAAVQSVGATIIGSYEVRYVPHGLTIALFLAESHIVLTTWPEYRLLLLDVLLCNPEMDFNRVLAEVKRSVCPDGEMTVHHVPRKIAARP

Radius of gyration: 16.4 Å; Cα contacts (8 Å, |Δi|>4): 562; chains: 2; bounding box: 40×46×35 Å

Foldseek 3Di:
DKWKKKKKKWAPWALCQQPPVLLVVLLVVLCVVQPWAWPDKDKDADPPTKMWMWTQTPQGIKIWIDDVVRNMIIIIDTGNDPSGDVVSSVQSSCCRTPNPTDMDMDIDMDDDDPPD/DKWKKKKKKWAPWALCQQPPVLLVVLLVVLCVVQPWAWPDKDKDADPPTKIWMWTQTPQGIKIWIDDVVRNMIIIIDTGNDPSGDVVSSVQSSCVRTPVPTDMDMDIDMDDDDPPD